Protein AF-A0A0N0MDC1-F1 (afdb_monomer_lite)

Secondary structure (DSSP, 8-state):
--------------------HHHHHHHT-GGGG-STHHHHHHHHHHHHHT----TT---TTHHHHHHHHHTTEEEEEEEEEEEEEETTTTEEEEEEEEEEEETTTEEEEEEEEEEEEEETTTTEEEEEEE-HHHHHHHHHHHHHHHHHHHHHHHHHHHHHHHHHHHHHHHHHHHHTHHHHHHHHHHHHHHHTTTT--HHHHHHHHHHHHHHHHHHS--TTHHHHHHHHHHHHHHHHSSSS--EEEETTTTEEEETT----SS--TT------TTSSPPHHHHHHHHHHHHHHHHHHS--STTHHHHHHHHHHHHHHHHHTTEEEE-TTS-TTT-EEEEPPP-

Radius of gyration: 31.82 Å; chains: 1; bounding box: 84×83×81 Å

Sequence (342 aa):
MQLRIPVLCAALMLASCSKSSVQLLKDGDPEVCTKTDVTDQLFEIIKDHANFPQNNGFVKDYEKARQKWISKVTFSISQITSKNVDKPNQQITCNGLVHMSASEIGQQDASVDYLIKSDLSNGKAIVEADLSNASYPIAFLLEKIGSPDLLEARTVGIKKNIAKADYYENKWVSSHSSEAKTIHENIEKTVKGNHFSQAEKDTAFKIEVFNKICRSEEDGQALACSRRDSLLQEAQGSGPIHLCYQGDFSGWKHCDGTDVENVPASIVTEPSSSDAFTPEDNKIIEQADYLNDKCRGGAGDQTESVCTQRDDLYNKMEKLNICWGPEDSAEYQKHWMRCHPK

pLDDT: mean 78.02, std 15.6, range [37.34, 96.81]

Foldseek 3Di:
DDDDDDPDDPPPPPPPVPDDLLVCLLVVHLCNQDDDPVVVVVLVLLLVLLPDPPPDVLDPCSVVLSVVLSVQKDKDKDPKDWDDRDNVQSKTKIKIKIWIDGPVPGIDIWIKIKMWGAPPVPRDIDIGIDCVRVNVVSNVSSCVSCVVVSVVSVVVVVVVLVVVLVVVLVVQCVVPVVVLVVLLVLLCVLCVQAPDDPVQSVLLSLLVSLVVLCVDPDPCNVSSVVVSVVSQCCQVDPHPHQWDADPVPSGIDGNVPPSPNDDDPPDPPDPDPVKDDDPVLVVLQVLLVVLVCLLVPDDDDCNVVSVVVNVVSQVVCVVVQWHFDDPPDDNVPTDITGHDDD

Organism: NCBI:txid1458464

Structure (mmCIF, N/CA/C/O backbone):
data_AF-A0A0N0MDC1-F1
#
_entry.id   AF-A0A0N0MDC1-F1
#
loop_
_atom_site.group_PDB
_atom_site.id
_atom_site.type_symbol
_atom_site.label_atom_id
_atom_site.label_alt_id
_atom_site.label_comp_id
_atom_site.label_asym_id
_atom_site.label_entity_id
_atom_site.label_seq_id
_atom_site.pdbx_PDB_ins_code
_atom_site.Cartn_x
_atom_site.Cartn_y
_atom_site.Cartn_z
_atom_site.occupancy
_atom_site.B_iso_or_equiv
_atom_site.auth_seq_id
_atom_site.auth_comp_id
_atom_site.auth_asym_id
_atom_site.auth_atom_id
_atom_site.pdbx_PDB_model_num
ATOM 1 N N . MET A 1 1 ? 24.625 -61.871 -41.973 1.00 42.59 1 MET A N 1
ATOM 2 C CA . MET A 1 1 ? 24.659 -60.823 -43.014 1.00 42.59 1 MET A CA 1
ATOM 3 C C . MET A 1 1 ? 24.725 -59.479 -42.291 1.00 42.59 1 MET A C 1
ATOM 5 O O . MET A 1 1 ? 23.708 -58.968 -41.855 1.00 42.59 1 MET A O 1
ATOM 9 N N . GLN A 1 2 ? 25.942 -59.018 -41.990 1.00 39.81 2 GLN A N 1
ATOM 10 C CA . GLN A 1 2 ? 26.215 -57.796 -41.224 1.00 39.81 2 GLN A CA 1
ATOM 11 C C . GLN A 1 2 ? 26.355 -56.628 -42.205 1.00 39.81 2 GLN A C 1
ATOM 13 O O . GLN A 1 2 ? 27.317 -56.594 -42.970 1.00 39.81 2 GLN A O 1
ATOM 18 N N . LEU A 1 3 ? 25.411 -55.684 -42.188 1.00 39.69 3 LEU A N 1
ATOM 19 C CA . LEU A 1 3 ? 25.577 -54.407 -42.879 1.00 39.69 3 LEU A CA 1
ATOM 20 C C . LEU A 1 3 ? 26.450 -53.490 -42.015 1.00 39.69 3 LEU A C 1
ATOM 22 O O . LEU A 1 3 ? 26.024 -53.008 -40.968 1.00 39.69 3 LEU A O 1
ATOM 26 N N . ARG A 1 4 ? 27.685 -53.255 -42.466 1.00 44.28 4 ARG A N 1
ATOM 27 C CA . ARG A 1 4 ? 28.522 -52.142 -42.014 1.00 44.28 4 ARG A CA 1
ATOM 28 C C . ARG A 1 4 ? 28.137 -50.911 -42.833 1.00 44.28 4 ARG A C 1
ATOM 30 O O . ARG A 1 4 ? 28.391 -50.880 -44.033 1.00 44.28 4 ARG A O 1
ATOM 37 N N . ILE A 1 5 ? 27.529 -49.919 -42.190 1.00 41.88 5 ILE A N 1
ATOM 38 C CA . ILE A 1 5 ? 27.366 -48.577 -42.757 1.00 41.88 5 ILE A CA 1
ATOM 39 C C . ILE A 1 5 ? 28.664 -47.808 -42.466 1.00 41.88 5 ILE A C 1
ATOM 41 O O . ILE A 1 5 ? 29.063 -47.743 -41.300 1.00 41.88 5 ILE A O 1
ATOM 45 N N . PRO A 1 6 ? 29.354 -47.252 -43.475 1.00 46.88 6 PRO A N 1
ATOM 46 C CA . PRO A 1 6 ? 30.505 -46.400 -43.236 1.00 46.88 6 PRO A CA 1
ATOM 47 C C . PRO A 1 6 ? 30.025 -45.044 -42.707 1.00 46.88 6 PRO A C 1
ATOM 49 O O . PRO A 1 6 ? 29.283 -44.323 -43.372 1.00 46.88 6 PRO A O 1
ATOM 52 N N . VAL A 1 7 ? 30.471 -44.700 -41.500 1.00 42.44 7 VAL A N 1
ATOM 53 C CA . VAL A 1 7 ? 30.444 -43.333 -40.975 1.00 42.44 7 VAL A CA 1
ATOM 54 C C . VAL A 1 7 ? 31.444 -42.532 -41.806 1.00 42.44 7 VAL A C 1
ATOM 56 O O . VAL A 1 7 ? 32.647 -42.578 -41.556 1.00 42.44 7 VAL A O 1
ATOM 59 N N . LEU A 1 8 ? 30.957 -41.869 -42.856 1.00 37.34 8 LEU A N 1
ATOM 60 C CA . LEU A 1 8 ? 31.734 -40.900 -43.619 1.00 37.34 8 LEU A CA 1
ATOM 61 C C . LEU A 1 8 ? 31.548 -39.513 -43.000 1.00 37.34 8 LEU A C 1
ATOM 63 O O . LEU A 1 8 ? 30.428 -39.038 -42.817 1.00 37.34 8 LEU A O 1
ATOM 67 N N . CYS A 1 9 ? 32.680 -38.887 -42.695 1.00 41.53 9 CYS A N 1
ATOM 68 C CA . CYS A 1 9 ? 32.833 -37.498 -42.298 1.00 41.53 9 CYS A CA 1
ATOM 69 C C . CYS A 1 9 ? 31.994 -36.531 -43.147 1.00 41.53 9 CYS A C 1
ATOM 71 O O . CYS A 1 9 ? 32.227 -36.394 -44.345 1.00 41.53 9 CYS A O 1
ATOM 73 N N . ALA A 1 10 ? 31.132 -35.761 -42.489 1.00 39.47 10 ALA A N 1
ATOM 74 C CA . ALA A 1 10 ? 30.672 -34.460 -42.970 1.00 39.47 10 ALA A CA 1
ATOM 75 C C . ALA A 1 10 ? 30.708 -33.450 -41.812 1.00 39.47 10 ALA A C 1
ATOM 77 O O . ALA A 1 10 ? 29.722 -32.801 -41.484 1.00 39.47 10 ALA A O 1
ATOM 78 N N . ALA A 1 11 ? 31.869 -33.336 -41.162 1.00 40.78 11 ALA A N 1
ATOM 79 C CA . ALA A 1 11 ? 32.198 -32.195 -40.318 1.00 40.78 11 ALA A CA 1
ATOM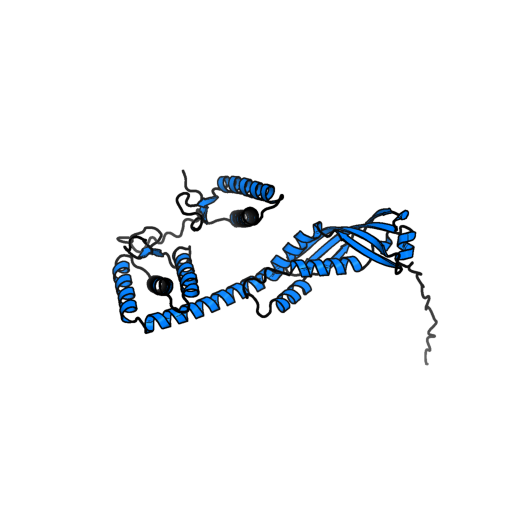 80 C C . ALA A 1 11 ? 32.767 -31.080 -41.211 1.00 40.78 11 ALA A C 1
ATOM 82 O O . ALA A 1 11 ? 33.965 -30.809 -41.208 1.00 40.78 11 ALA A O 1
ATOM 83 N N . LEU A 1 12 ? 31.904 -30.449 -42.011 1.00 39.34 12 LEU A N 1
ATOM 84 C CA . LEU A 1 12 ? 32.166 -29.096 -42.494 1.00 39.34 12 LEU A CA 1
ATOM 85 C C . LEU A 1 12 ? 31.891 -28.167 -41.311 1.00 39.34 12 LEU A C 1
ATOM 87 O O . LEU A 1 12 ? 30.784 -27.674 -41.114 1.00 39.34 12 LEU A O 1
ATOM 91 N N . MET A 1 13 ? 32.916 -27.992 -40.480 1.00 41.69 13 MET A N 1
ATOM 92 C CA . MET A 1 13 ? 33.005 -26.868 -39.562 1.00 41.69 13 MET A CA 1
ATOM 93 C C . MET A 1 13 ? 32.983 -25.600 -40.418 1.00 41.69 13 MET A C 1
ATOM 95 O O . MET A 1 13 ? 34.013 -25.178 -40.945 1.00 41.69 13 MET A O 1
ATOM 99 N N . LEU A 1 14 ? 31.803 -25.002 -40.579 1.00 38.28 14 LEU A N 1
ATOM 100 C CA . LEU A 1 14 ? 31.688 -23.581 -40.866 1.00 38.28 14 LEU A CA 1
ATOM 101 C C . LEU A 1 14 ? 32.315 -22.866 -39.668 1.00 38.28 14 LEU A C 1
ATOM 103 O O . LEU A 1 14 ? 31.640 -22.527 -38.701 1.00 38.28 14 LEU A O 1
ATOM 107 N N . ALA A 1 15 ? 33.631 -22.674 -39.710 1.00 41.22 15 ALA A N 1
ATOM 108 C CA . ALA A 1 15 ? 34.282 -21.635 -38.942 1.00 41.22 15 ALA A CA 1
ATOM 109 C C . ALA A 1 15 ? 33.774 -20.310 -39.519 1.00 41.22 15 ALA A C 1
ATOM 111 O O . ALA A 1 15 ? 34.417 -19.681 -40.356 1.00 41.22 15 ALA A O 1
ATOM 112 N N . SER A 1 16 ? 32.560 -19.919 -39.131 1.00 42.28 16 SER A N 1
ATOM 113 C CA . SER A 1 16 ? 32.131 -18.538 -39.234 1.00 42.28 16 SER A CA 1
ATOM 114 C C . SER A 1 16 ? 33.123 -17.759 -38.382 1.00 42.28 16 SER A C 1
ATOM 116 O O . SER A 1 16 ? 33.044 -17.787 -37.153 1.00 42.28 16 SER A O 1
ATOM 118 N N . CYS A 1 17 ? 34.114 -17.142 -39.022 1.00 46.31 17 CYS A N 1
ATOM 119 C CA . CYS A 1 17 ? 34.966 -16.139 -38.408 1.00 46.31 17 CYS A CA 1
ATOM 120 C C . CYS A 1 17 ? 34.063 -14.967 -38.018 1.00 46.31 17 CYS A C 1
ATOM 122 O O . CYS A 1 17 ? 33.979 -13.976 -38.739 1.00 46.31 17 CYS A O 1
ATOM 124 N N . SER A 1 18 ? 33.331 -15.106 -36.912 1.00 58.59 18 SER A N 1
ATOM 125 C CA . SER A 1 18 ? 32.591 -14.008 -36.319 1.00 58.59 18 SER A CA 1
ATOM 126 C C . SER A 1 18 ? 33.637 -12.963 -35.967 1.00 58.59 18 SER A C 1
ATOM 128 O O . SER A 1 18 ? 34.497 -13.206 -35.113 1.00 58.59 18 SER A O 1
ATOM 130 N N . LYS A 1 19 ? 33.626 -11.842 -36.690 1.00 68.44 19 LYS A N 1
ATOM 131 C CA . LYS A 1 19 ? 34.494 -10.704 -36.402 1.00 68.44 19 LYS A CA 1
ATOM 132 C C . LYS A 1 19 ? 34.358 -10.360 -34.913 1.00 68.44 19 LYS A C 1
ATOM 134 O O . LYS A 1 19 ? 33.270 -10.451 -34.342 1.00 68.44 19 LYS A O 1
ATOM 139 N N . SER A 1 20 ? 35.465 -10.005 -34.263 1.00 69.56 20 SER A N 1
ATOM 140 C CA . SER A 1 20 ? 35.404 -9.539 -32.874 1.00 69.56 20 SER A CA 1
ATOM 141 C C . SER A 1 20 ? 34.544 -8.273 -32.795 1.00 69.56 20 SER A C 1
ATOM 143 O O . SER A 1 20 ? 34.509 -7.501 -33.754 1.00 69.56 20 SER A O 1
ATOM 145 N N . SER A 1 21 ? 33.882 -8.018 -31.662 1.00 64.75 21 SER A N 1
ATOM 146 C CA . SER A 1 21 ? 33.036 -6.824 -31.490 1.00 64.75 21 SER A CA 1
ATOM 147 C C . SER A 1 21 ? 33.792 -5.521 -31.785 1.00 64.75 21 SER A C 1
ATOM 149 O O . SER A 1 21 ? 33.222 -4.590 -32.337 1.00 64.75 21 SER A O 1
ATOM 151 N N . VAL A 1 22 ? 35.102 -5.478 -31.508 1.00 65.94 22 VAL A N 1
ATOM 152 C CA . VAL A 1 22 ? 35.986 -4.352 -31.860 1.00 65.94 22 VAL A CA 1
ATOM 153 C C . VAL A 1 22 ? 36.165 -4.204 -33.367 1.00 65.94 22 VAL A C 1
ATOM 155 O O . VAL A 1 22 ? 36.189 -3.087 -33.875 1.00 65.94 22 VAL A O 1
ATOM 158 N N . GLN A 1 23 ? 36.315 -5.309 -34.099 1.00 70.88 23 GLN A N 1
ATOM 159 C CA . GLN A 1 23 ? 36.442 -5.248 -35.551 1.00 70.88 23 GLN A CA 1
ATOM 160 C C . GLN A 1 23 ? 35.113 -4.853 -36.198 1.00 70.88 23 GLN A C 1
ATOM 162 O O . GLN A 1 23 ? 35.106 -4.015 -37.090 1.00 70.88 23 GLN A O 1
ATOM 167 N N . LEU A 1 24 ? 33.997 -5.381 -35.693 1.00 71.12 24 LEU A N 1
ATOM 168 C CA . LEU A 1 24 ? 32.658 -4.972 -36.109 1.00 71.12 24 LEU A CA 1
ATOM 169 C C . LEU A 1 24 ? 32.418 -3.471 -35.827 1.00 71.12 24 LEU A C 1
ATOM 171 O O . LEU A 1 24 ? 31.929 -2.761 -36.699 1.00 71.12 24 LEU A O 1
ATOM 175 N N . LEU A 1 25 ? 32.865 -2.949 -34.674 1.00 68.88 25 LEU A N 1
ATOM 176 C CA . LEU A 1 25 ? 32.814 -1.514 -34.339 1.00 68.88 25 LEU A CA 1
ATOM 177 C C . LEU A 1 25 ? 33.643 -0.658 -35.303 1.00 68.88 25 LEU A C 1
ATOM 179 O O . LEU A 1 25 ? 33.168 0.368 -35.786 1.00 68.88 25 LEU A O 1
ATOM 183 N N . LYS A 1 26 ? 34.872 -1.087 -35.617 1.00 71.38 26 LYS A N 1
ATOM 184 C CA . LYS A 1 26 ? 35.741 -0.402 -36.591 1.00 71.38 26 LYS A CA 1
ATOM 185 C C . LYS A 1 26 ? 35.138 -0.388 -37.993 1.00 71.38 26 LYS A C 1
ATOM 187 O O . LYS A 1 26 ? 35.273 0.604 -38.711 1.00 71.38 26 LYS A O 1
ATOM 192 N N . ASP A 1 27 ? 34.469 -1.473 -38.361 1.00 75.12 27 ASP A N 1
ATOM 193 C CA . ASP A 1 27 ? 33.817 -1.623 -39.656 1.00 75.12 27 ASP A CA 1
ATOM 194 C C . ASP A 1 27 ? 32.484 -0.846 -39.720 1.00 75.12 27 ASP A C 1
ATOM 196 O O . ASP A 1 27 ? 31.989 -0.572 -40.815 1.00 75.12 27 ASP A O 1
ATOM 200 N N . GLY A 1 28 ? 31.943 -0.415 -38.572 1.00 65.50 28 GLY A N 1
ATOM 201 C CA . GLY A 1 28 ? 30.625 0.215 -38.475 1.00 65.50 28 GLY A CA 1
ATOM 202 C C . GLY A 1 28 ? 29.483 -0.774 -38.697 1.00 65.50 28 GLY A C 1
ATOM 203 O O . GLY A 1 28 ? 28.452 -0.402 -39.250 1.00 65.50 28 GLY A O 1
ATOM 204 N N . ASP A 1 29 ? 29.705 -2.039 -38.348 1.00 72.81 29 ASP A N 1
ATOM 205 C CA . ASP A 1 29 ? 28.803 -3.140 -38.651 1.00 72.81 29 ASP A CA 1
ATOM 206 C C . ASP A 1 29 ? 27.582 -3.120 -37.706 1.00 72.81 29 ASP A C 1
ATOM 208 O O . ASP A 1 29 ? 27.758 -3.125 -36.483 1.00 72.81 29 ASP A O 1
ATOM 212 N N . PRO A 1 30 ? 26.340 -3.103 -38.222 1.00 63.06 30 PRO A N 1
ATOM 213 C CA . PRO A 1 30 ? 25.138 -3.146 -37.390 1.00 63.06 30 PRO A CA 1
ATOM 214 C C . PRO A 1 30 ? 25.031 -4.424 -36.543 1.00 63.06 30 PRO A C 1
ATOM 216 O O . PRO A 1 30 ? 24.326 -4.415 -35.535 1.00 63.06 30 PRO A O 1
ATOM 219 N N . GLU A 1 31 ? 25.758 -5.497 -36.879 1.00 70.12 31 GLU A N 1
ATOM 220 C CA . GLU A 1 31 ? 25.825 -6.711 -36.055 1.00 70.12 31 GLU A CA 1
ATOM 221 C C . GLU A 1 31 ? 26.419 -6.455 -34.656 1.00 70.12 31 GLU A C 1
ATOM 223 O O . GLU A 1 31 ? 26.126 -7.209 -33.725 1.00 70.12 31 GLU A O 1
ATOM 228 N N . VAL A 1 32 ? 27.170 -5.357 -34.456 1.00 69.31 32 VAL A N 1
ATOM 229 C CA . VAL A 1 32 ? 27.611 -4.904 -33.119 1.00 69.31 32 VAL A CA 1
ATOM 230 C C . VAL A 1 32 ? 26.428 -4.694 -32.176 1.00 69.31 32 VAL A C 1
ATOM 232 O O . VAL A 1 32 ? 26.550 -4.969 -30.985 1.00 69.31 32 VAL A O 1
ATOM 235 N N . CYS A 1 33 ? 25.286 -4.234 -32.695 1.00 67.06 33 CYS A N 1
ATOM 236 C CA . CYS A 1 33 ? 24.097 -3.964 -31.891 1.00 67.06 33 CYS A CA 1
ATOM 237 C C . CYS A 1 33 ? 23.427 -5.249 -31.373 1.00 67.06 33 CYS A C 1
ATOM 239 O O . CYS A 1 33 ? 22.546 -5.192 -30.522 1.00 67.06 33 CYS A O 1
ATOM 241 N N . THR A 1 34 ? 23.825 -6.427 -31.858 1.00 65.56 34 THR A N 1
ATOM 242 C CA . THR A 1 34 ? 23.243 -7.697 -31.420 1.00 65.56 34 THR A CA 1
ATOM 243 C C . THR A 1 34 ? 24.132 -8.355 -30.372 1.00 65.56 34 THR A C 1
ATOM 245 O O . THR A 1 34 ? 25.085 -9.042 -30.734 1.00 65.56 34 THR A O 1
ATOM 248 N N . LYS A 1 35 ? 23.850 -8.153 -29.071 1.00 62.72 35 LYS A N 1
ATOM 249 C CA . LYS A 1 35 ? 24.312 -9.051 -27.988 1.00 62.72 35 LYS A CA 1
ATOM 250 C C . LYS A 1 35 ? 23.784 -8.716 -26.586 1.00 62.72 35 LYS A C 1
ATOM 252 O O . LYS A 1 35 ? 23.368 -7.601 -26.295 1.00 62.72 35 LYS A O 1
ATOM 257 N N . THR A 1 36 ? 23.858 -9.755 -25.752 1.00 61.56 36 THR A N 1
ATOM 258 C CA . THR A 1 36 ? 23.499 -9.957 -24.331 1.00 61.56 36 THR A CA 1
ATOM 259 C C . THR A 1 36 ? 23.722 -8.795 -23.360 1.00 61.56 36 THR A C 1
ATOM 261 O O . THR A 1 36 ? 23.026 -8.721 -22.353 1.00 61.56 36 THR A O 1
ATOM 264 N N . ASP A 1 37 ? 24.632 -7.872 -23.656 1.00 69.12 37 ASP A N 1
ATOM 265 C CA . ASP A 1 37 ? 25.077 -6.847 -22.704 1.00 69.12 37 ASP A CA 1
ATOM 266 C C . ASP A 1 37 ? 23.975 -5.817 -22.373 1.00 69.12 37 ASP A C 1
ATOM 268 O O . ASP A 1 37 ? 23.975 -5.225 -21.292 1.00 69.12 37 ASP A O 1
ATOM 272 N N . VAL A 1 38 ? 22.996 -5.628 -23.271 1.00 69.81 38 VAL A N 1
ATOM 273 C CA . VAL A 1 38 ? 21.803 -4.798 -23.002 1.00 69.81 38 VAL A CA 1
ATOM 274 C C . VAL A 1 38 ? 20.846 -5.508 -22.041 1.00 69.81 38 VAL A C 1
ATOM 276 O O . VAL A 1 38 ? 20.230 -4.868 -21.192 1.00 69.81 38 VAL A O 1
ATOM 279 N N . THR A 1 39 ? 20.732 -6.836 -22.137 1.00 73.69 39 THR A N 1
ATOM 280 C CA . THR A 1 39 ? 19.897 -7.640 -21.233 1.00 73.69 39 THR A CA 1
ATOM 281 C C . THR A 1 39 ? 20.440 -7.609 -19.806 1.00 73.69 39 THR A C 1
ATOM 283 O O . THR A 1 39 ? 19.655 -7.481 -18.870 1.00 73.69 39 THR A O 1
ATOM 286 N N . ASP A 1 40 ? 21.763 -7.642 -19.637 1.00 79.69 40 ASP A N 1
ATOM 287 C CA . ASP A 1 40 ? 22.395 -7.531 -18.318 1.00 79.69 40 ASP A CA 1
ATOM 288 C C . ASP A 1 40 ? 22.156 -6.146 -17.687 1.00 79.69 40 ASP A C 1
ATOM 290 O O . ASP A 1 40 ? 21.805 -6.054 -16.511 1.00 79.69 40 ASP A O 1
ATOM 294 N N . GLN A 1 41 ? 22.249 -5.063 -18.470 1.00 78.94 41 GLN A N 1
ATOM 295 C CA . GLN A 1 41 ? 21.927 -3.707 -17.992 1.00 78.94 41 GLN A CA 1
ATOM 296 C C . GLN A 1 41 ? 20.446 -3.536 -17.648 1.00 78.94 41 GLN A C 1
ATOM 298 O O . GLN A 1 41 ? 20.118 -2.946 -16.619 1.00 78.94 41 GLN A O 1
ATOM 303 N N . LEU A 1 42 ? 19.547 -4.096 -18.465 1.00 77.06 42 LEU A N 1
ATOM 304 C CA . LEU A 1 42 ? 18.122 -4.165 -18.139 1.00 77.06 42 LEU A CA 1
ATOM 305 C C . LEU A 1 42 ? 17.910 -4.887 -16.804 1.00 77.06 42 LEU A C 1
ATOM 307 O O . LEU A 1 42 ? 17.109 -4.433 -15.992 1.00 77.06 42 LEU A O 1
ATOM 311 N N . PHE A 1 43 ? 18.658 -5.961 -16.537 1.00 82.56 43 PHE A N 1
ATOM 312 C CA . PHE A 1 43 ? 18.543 -6.708 -15.288 1.00 82.56 43 PHE A CA 1
ATOM 313 C C . PHE A 1 43 ? 18.936 -5.897 -14.049 1.00 82.56 43 PHE A C 1
ATOM 315 O O . PHE A 1 43 ? 18.247 -5.967 -13.029 1.00 82.56 43 PHE A O 1
ATOM 322 N N . GLU A 1 44 ? 19.990 -5.084 -14.133 1.00 81.56 44 GLU A N 1
ATOM 323 C CA . GLU A 1 44 ? 20.358 -4.167 -13.046 1.00 81.56 44 GLU A CA 1
ATOM 324 C C . GLU A 1 44 ? 19.282 -3.097 -12.812 1.00 81.56 44 GLU A C 1
ATOM 326 O O . GLU A 1 44 ? 18.907 -2.838 -11.670 1.00 81.56 44 GLU A O 1
ATOM 331 N N . ILE A 1 45 ? 18.666 -2.566 -13.871 1.00 78.00 45 ILE A N 1
ATOM 332 C CA . ILE A 1 45 ? 17.556 -1.613 -13.725 1.00 78.00 45 ILE A CA 1
ATOM 333 C C . ILE A 1 45 ? 16.337 -2.247 -13.060 1.00 78.00 45 ILE A C 1
ATOM 335 O O . ILE A 1 45 ? 15.705 -1.610 -12.217 1.00 78.00 45 ILE A O 1
ATOM 339 N N . ILE A 1 46 ? 15.999 -3.493 -13.395 1.00 80.75 46 ILE A N 1
ATOM 340 C CA . ILE A 1 46 ? 14.920 -4.217 -12.711 1.00 80.75 46 ILE A CA 1
ATOM 341 C C . ILE A 1 46 ? 15.254 -4.366 -11.234 1.00 80.75 46 ILE A C 1
ATOM 343 O O . ILE A 1 46 ? 14.385 -4.146 -10.398 1.00 80.75 46 ILE A O 1
ATOM 347 N N . LYS A 1 47 ? 16.494 -4.738 -10.891 1.00 82.56 47 LYS A N 1
ATOM 348 C CA . LYS A 1 47 ? 16.915 -4.846 -9.489 1.00 82.56 47 LYS A CA 1
ATOM 349 C C . LYS A 1 47 ? 16.722 -3.525 -8.758 1.00 82.56 47 LYS A C 1
ATOM 351 O O . LYS A 1 47 ? 16.244 -3.563 -7.622 1.00 82.56 47 LYS A O 1
ATOM 356 N N . ASP A 1 48 ? 17.05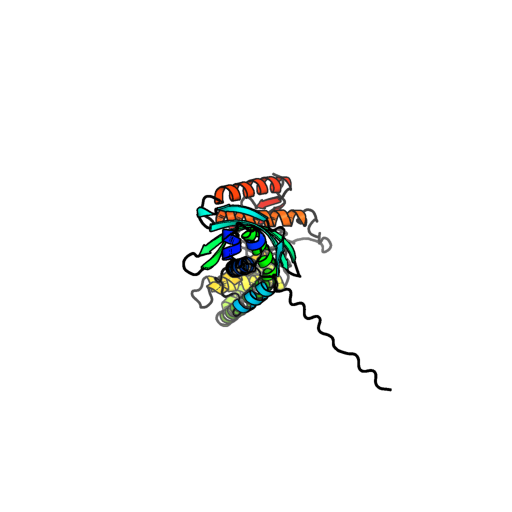8 -2.409 -9.394 1.00 80.81 48 ASP A N 1
ATOM 357 C CA . ASP A 1 48 ? 16.898 -1.075 -8.824 1.00 80.81 48 ASP A CA 1
ATOM 358 C C . ASP A 1 48 ? 15.425 -0.694 -8.659 1.00 80.81 48 ASP A C 1
ATOM 360 O O . ASP A 1 48 ? 15.025 -0.255 -7.584 1.00 80.81 48 ASP A O 1
ATOM 364 N N . HIS A 1 49 ? 14.584 -0.947 -9.664 1.00 77.88 49 HIS A N 1
ATOM 365 C CA . HIS A 1 49 ? 13.141 -0.679 -9.591 1.00 77.88 49 HIS A CA 1
ATOM 366 C C . HIS A 1 49 ? 12.405 -1.645 -8.656 1.00 77.88 49 HIS A C 1
ATOM 368 O O . HIS A 1 49 ? 11.359 -1.311 -8.109 1.00 77.88 49 HIS A O 1
ATOM 374 N N . ALA A 1 50 ? 12.967 -2.829 -8.420 1.00 76.44 50 ALA A N 1
ATOM 375 C CA . ALA A 1 50 ? 12.477 -3.781 -7.436 1.00 76.44 50 ALA A CA 1
ATOM 376 C C . ALA A 1 50 ? 12.907 -3.419 -6.004 1.00 76.44 50 ALA A C 1
ATOM 378 O O . ALA A 1 50 ? 12.618 -4.177 -5.077 1.00 76.44 50 ALA A O 1
ATOM 379 N N . ASN A 1 51 ? 13.589 -2.288 -5.786 1.00 72.94 51 ASN A N 1
ATOM 380 C CA . ASN A 1 51 ? 13.799 -1.717 -4.459 1.00 72.94 51 ASN A CA 1
ATOM 381 C C . ASN A 1 51 ? 12.591 -0.842 -4.077 1.00 72.94 51 ASN A C 1
ATOM 383 O O . ASN A 1 51 ? 12.655 0.385 -4.095 1.00 72.94 51 ASN A O 1
ATOM 387 N N . PHE A 1 52 ? 11.475 -1.475 -3.709 1.00 65.06 52 PHE A N 1
ATOM 388 C CA . PHE A 1 52 ? 10.372 -0.786 -3.040 1.00 65.06 52 PHE A CA 1
ATOM 389 C C . PHE A 1 52 ? 10.848 -0.209 -1.696 1.00 65.06 52 PHE A C 1
ATOM 391 O O . PHE A 1 52 ? 11.772 -0.757 -1.082 1.00 65.06 52 PHE A O 1
ATOM 398 N N . PRO A 1 53 ? 10.238 0.889 -1.207 1.00 55.66 53 PRO A N 1
ATOM 399 C CA . PRO A 1 53 ? 10.660 1.528 0.034 1.00 55.66 53 PRO A CA 1
ATOM 400 C C . PRO A 1 53 ? 10.707 0.520 1.192 1.00 55.66 53 PRO A C 1
ATOM 402 O O . PRO A 1 53 ? 9.688 -0.022 1.618 1.00 55.66 53 PRO A O 1
ATOM 405 N N . GLN A 1 54 ? 11.909 0.309 1.740 1.00 55.38 54 GLN A N 1
ATOM 406 C CA . GLN A 1 54 ? 12.183 -0.623 2.844 1.00 55.38 54 GLN A CA 1
ATOM 407 C C . GLN A 1 54 ? 11.570 -0.187 4.188 1.00 55.38 54 GLN A C 1
ATOM 409 O O . GLN A 1 54 ? 11.702 -0.885 5.193 1.00 55.38 54 GLN A O 1
ATOM 414 N N . ASN A 1 55 ? 10.908 0.970 4.229 1.00 47.78 55 ASN A N 1
ATOM 415 C CA . ASN A 1 55 ? 10.757 1.756 5.451 1.00 47.78 55 ASN A CA 1
ATOM 416 C C . ASN A 1 55 ? 9.859 1.171 6.545 1.00 47.78 55 ASN A C 1
ATOM 418 O O . ASN A 1 55 ? 9.840 1.720 7.638 1.00 47.78 55 ASN A O 1
ATOM 422 N N . ASN A 1 56 ? 9.154 0.061 6.327 1.00 48.94 56 ASN A N 1
ATOM 423 C CA . ASN A 1 56 ? 8.069 -0.321 7.238 1.00 48.94 56 ASN A CA 1
ATOM 424 C C . ASN A 1 56 ? 8.130 -1.766 7.755 1.00 48.94 56 ASN A C 1
ATOM 426 O O . ASN A 1 56 ? 7.116 -2.305 8.190 1.00 48.94 56 ASN A O 1
ATOM 430 N N . GLY A 1 57 ? 9.298 -2.421 7.728 1.00 55.03 57 GLY A N 1
ATOM 431 C CA . GLY A 1 57 ? 9.450 -3.759 8.324 1.00 55.03 57 GLY A CA 1
ATOM 432 C C . GLY A 1 57 ? 8.529 -4.824 7.712 1.00 55.03 57 GLY A C 1
ATOM 433 O O . GLY A 1 57 ? 8.253 -5.839 8.353 1.00 55.03 57 GLY A O 1
ATOM 434 N N . PHE A 1 58 ? 8.037 -4.585 6.488 1.00 59.03 58 PHE A N 1
ATOM 435 C CA . PHE A 1 58 ? 6.948 -5.359 5.894 1.00 59.03 58 PHE A CA 1
ATOM 436 C C . PHE A 1 58 ? 7.331 -6.794 5.572 1.00 59.03 58 PHE A C 1
ATOM 438 O O . PHE A 1 58 ? 6.468 -7.662 5.599 1.00 59.03 58 P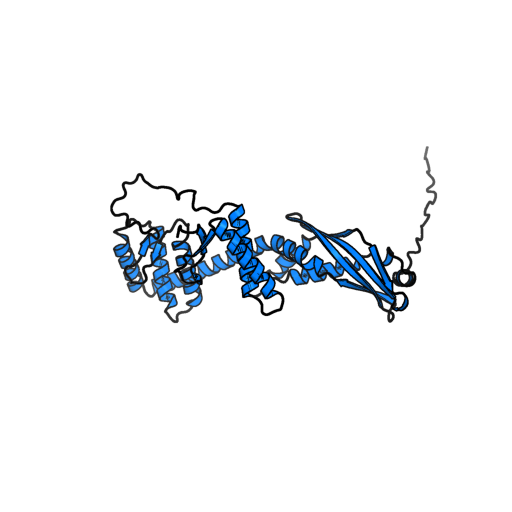HE A O 1
ATOM 445 N N . VAL A 1 59 ? 8.602 -7.091 5.313 1.00 57.59 59 VAL A N 1
ATOM 446 C CA . VAL A 1 59 ? 8.968 -8.453 4.941 1.00 57.59 59 VAL A CA 1
ATOM 447 C C . VAL A 1 59 ? 10.313 -8.803 5.565 1.00 57.59 59 VAL A C 1
ATOM 449 O O . VAL A 1 59 ? 11.366 -8.359 5.114 1.00 57.59 59 VAL A O 1
ATOM 452 N N . LYS A 1 60 ? 10.282 -9.661 6.594 1.00 65.25 60 LYS A N 1
ATOM 453 C CA . LYS A 1 60 ? 11.478 -10.350 7.123 1.00 65.25 60 LYS A CA 1
ATOM 454 C C . LYS A 1 60 ? 12.221 -11.127 6.016 1.00 65.25 60 LYS A C 1
ATOM 456 O O . LYS A 1 60 ? 13.408 -11.394 6.144 1.00 65.25 60 LYS A O 1
ATOM 461 N N . ASP A 1 61 ? 11.519 -11.387 4.914 1.00 73.31 61 ASP A N 1
ATOM 462 C CA . ASP A 1 61 ? 11.959 -12.077 3.706 1.00 73.31 61 ASP A CA 1
ATOM 463 C C . ASP A 1 61 ? 11.850 -11.195 2.438 1.00 73.31 61 ASP A C 1
ATOM 465 O O . ASP A 1 61 ? 11.620 -11.723 1.350 1.00 73.31 61 ASP A O 1
ATOM 469 N N . TYR A 1 62 ? 11.974 -9.860 2.551 1.00 80.94 62 TYR A N 1
ATOM 470 C CA . TYR A 1 62 ? 11.799 -8.942 1.405 1.00 80.94 62 TYR A CA 1
ATOM 471 C C . TYR A 1 62 ? 12.664 -9.349 0.222 1.00 80.94 62 TYR A C 1
ATOM 473 O O . TYR A 1 62 ? 12.177 -9.472 -0.894 1.00 80.94 62 TYR A O 1
ATOM 481 N N . GLU A 1 63 ? 13.935 -9.639 0.487 1.00 82.50 63 GLU A N 1
ATOM 482 C CA . GLU A 1 63 ? 14.871 -10.042 -0.553 1.00 82.50 63 GLU A CA 1
ATOM 483 C C . GLU A 1 63 ? 14.424 -11.339 -1.243 1.00 82.50 63 GLU A C 1
ATOM 485 O O . GLU A 1 63 ? 14.498 -11.453 -2.459 1.00 82.50 63 GLU A O 1
ATOM 490 N N . LYS A 1 64 ? 13.856 -12.298 -0.503 1.00 86.25 64 LYS A N 1
ATOM 491 C CA . LYS A 1 64 ? 13.320 -13.536 -1.087 1.00 86.25 64 LYS A CA 1
ATOM 492 C C . LYS A 1 64 ? 12.110 -13.262 -1.986 1.00 86.25 64 LYS A C 1
ATOM 494 O O . LYS A 1 64 ? 12.010 -13.857 -3.058 1.00 86.25 64 LYS A O 1
ATOM 499 N N . ALA A 1 65 ? 11.205 -12.377 -1.563 1.00 84.62 65 ALA A N 1
ATOM 500 C CA . ALA A 1 65 ? 10.058 -11.959 -2.369 1.00 84.62 65 ALA A CA 1
ATOM 501 C C . ALA A 1 65 ? 10.516 -11.201 -3.624 1.00 84.62 65 ALA A C 1
ATOM 503 O O . ALA A 1 65 ? 10.126 -11.553 -4.732 1.00 84.62 65 ALA A O 1
ATOM 504 N N . ARG A 1 66 ? 11.456 -10.266 -3.471 1.00 86.06 66 ARG A N 1
ATOM 505 C CA . ARG A 1 66 ? 12.095 -9.531 -4.564 1.00 86.06 66 ARG A CA 1
ATOM 506 C C . ARG A 1 66 ? 12.711 -10.465 -5.603 1.00 86.06 66 ARG A C 1
ATOM 508 O O . ARG A 1 66 ? 12.412 -10.328 -6.785 1.00 86.06 66 ARG A O 1
ATOM 515 N N . GLN A 1 67 ? 13.502 -11.455 -5.185 1.00 88.56 67 GLN A N 1
ATOM 516 C CA . GLN A 1 67 ? 14.085 -12.439 -6.108 1.00 88.56 67 GLN A CA 1
ATOM 517 C C . GLN A 1 67 ? 13.011 -13.263 -6.840 1.00 88.56 67 GLN A C 1
ATOM 519 O O . GLN A 1 67 ? 13.163 -13.571 -8.022 1.00 88.56 67 GLN A O 1
ATOM 524 N N . LYS A 1 68 ? 11.896 -13.585 -6.171 1.00 89.56 68 LYS A N 1
ATOM 525 C CA . LYS A 1 68 ? 10.731 -14.244 -6.787 1.00 89.56 68 LYS A CA 1
ATOM 526 C C . LYS A 1 68 ? 10.014 -13.334 -7.793 1.00 89.56 68 LYS A C 1
ATOM 528 O O . LYS A 1 68 ? 9.506 -13.836 -8.788 1.00 89.56 68 LYS A O 1
ATOM 533 N N . TRP A 1 69 ? 9.948 -12.024 -7.559 1.00 89.62 69 TRP A N 1
ATOM 534 C CA . TRP A 1 69 ? 9.344 -11.083 -8.508 1.00 89.62 69 TRP A CA 1
ATOM 535 C C . TRP A 1 69 ? 10.212 -10.921 -9.750 1.00 89.62 69 TRP A C 1
ATOM 537 O O . TRP A 1 69 ? 9.712 -11.045 -10.863 1.00 89.62 69 TRP A O 1
ATOM 547 N N . ILE A 1 70 ? 11.518 -10.729 -9.555 1.00 89.06 70 ILE A N 1
ATOM 548 C CA . ILE A 1 70 ? 12.491 -10.585 -10.642 1.00 89.06 70 ILE A CA 1
ATOM 549 C C . ILE A 1 70 ? 12.486 -11.829 -11.541 1.00 89.06 70 ILE A C 1
ATOM 551 O O . ILE A 1 70 ? 12.468 -11.697 -12.760 1.00 89.06 70 ILE A O 1
ATOM 555 N N . SER A 1 71 ? 12.431 -13.037 -10.965 1.00 90.75 71 SER A N 1
ATOM 556 C CA . SER A 1 71 ? 12.443 -14.286 -11.744 1.00 90.75 71 SER A CA 1
ATOM 557 C C . SER A 1 71 ? 11.184 -14.533 -12.581 1.00 90.75 71 SER A C 1
ATOM 559 O O . SER A 1 71 ? 11.202 -15.390 -13.464 1.00 90.75 71 SER A O 1
ATOM 561 N N . LYS A 1 72 ? 10.098 -13.791 -12.332 1.00 90.94 72 LYS A N 1
ATOM 562 C CA . LYS A 1 72 ? 8.872 -13.836 -13.140 1.00 90.94 72 LYS A CA 1
ATOM 563 C C . LYS A 1 72 ? 8.937 -12.944 -14.377 1.00 90.94 72 LYS A C 1
ATOM 565 O O . LYS A 1 72 ? 8.094 -13.106 -15.259 1.00 90.94 72 LYS A O 1
ATOM 570 N N . VAL A 1 73 ? 9.884 -12.006 -14.441 1.00 89.81 73 VAL A N 1
ATOM 571 C CA . VAL A 1 73 ? 10.005 -11.097 -15.581 1.00 89.81 73 VAL A CA 1
ATOM 572 C C . VAL A 1 73 ? 10.953 -11.689 -16.615 1.00 89.81 73 VAL A C 1
ATOM 574 O O . VAL A 1 73 ? 12.070 -12.098 -16.309 1.00 89.81 73 VAL A O 1
ATOM 577 N N . THR A 1 74 ? 10.498 -11.729 -17.860 1.00 89.94 74 THR A N 1
ATOM 578 C CA . THR A 1 74 ? 11.279 -12.177 -19.015 1.00 89.94 74 THR A CA 1
ATOM 579 C C . THR A 1 74 ? 11.444 -11.035 -20.005 1.00 89.94 74 THR A C 1
ATOM 581 O O . THR A 1 74 ? 10.568 -10.176 -20.117 1.00 89.94 74 THR A O 1
ATOM 584 N N . PHE A 1 75 ? 12.568 -11.035 -20.723 1.00 87.25 75 PHE A N 1
ATOM 585 C CA . PHE A 1 75 ? 12.945 -9.969 -21.646 1.00 87.25 75 PHE A CA 1
ATOM 586 C C . PHE A 1 75 ? 13.380 -10.555 -22.977 1.00 87.25 75 PHE A C 1
ATOM 588 O O . PHE A 1 75 ? 14.072 -11.571 -23.029 1.00 87.25 75 PHE A O 1
ATOM 595 N N . SER A 1 76 ? 13.029 -9.870 -24.053 1.00 86.75 76 SER A N 1
ATOM 596 C CA . SER A 1 76 ? 13.670 -10.045 -25.349 1.00 86.75 76 SER A CA 1
ATOM 597 C C . SER A 1 76 ? 13.804 -8.691 -26.030 1.00 86.75 76 SER A C 1
ATOM 599 O O . SER A 1 76 ? 13.056 -7.768 -25.726 1.00 86.75 76 SER A O 1
ATOM 601 N N . ILE A 1 77 ? 14.780 -8.552 -26.922 1.00 84.50 77 ILE A N 1
ATOM 602 C CA . ILE A 1 77 ? 14.969 -7.331 -27.707 1.00 84.50 77 ILE A CA 1
ATOM 603 C C . ILE A 1 77 ? 14.783 -7.701 -29.171 1.00 84.50 77 ILE A C 1
ATOM 605 O O . ILE A 1 77 ? 15.365 -8.678 -29.645 1.00 84.50 77 ILE A O 1
ATOM 609 N N . SER A 1 78 ? 13.968 -6.934 -29.881 1.00 84.81 78 SER A N 1
ATOM 610 C CA . SER A 1 78 ? 13.737 -7.085 -31.312 1.00 84.81 78 SER A CA 1
ATOM 611 C C . SER A 1 78 ? 13.964 -5.761 -32.045 1.00 84.81 78 SER A C 1
ATOM 613 O O . SER A 1 78 ? 14.309 -4.749 -31.434 1.00 84.81 78 SER A O 1
ATOM 615 N N . GLN A 1 79 ? 13.814 -5.784 -33.374 1.00 84.06 79 GLN A N 1
ATOM 616 C CA . GLN A 1 79 ? 13.860 -4.589 -34.231 1.00 84.06 79 GLN A CA 1
ATOM 617 C C . GLN A 1 79 ? 15.126 -3.739 -34.041 1.00 84.06 79 GLN A C 1
ATOM 619 O O . GLN A 1 79 ? 15.088 -2.513 -34.083 1.00 84.06 79 GLN A O 1
ATOM 624 N N . ILE A 1 80 ? 16.261 -4.405 -33.832 1.00 81.81 80 ILE A N 1
ATOM 625 C CA . ILE A 1 80 ? 17.526 -3.726 -33.582 1.00 81.81 80 ILE A CA 1
ATOM 626 C C . ILE A 1 80 ? 18.010 -3.049 -34.866 1.00 81.81 80 ILE A C 1
ATOM 628 O O . ILE A 1 80 ? 18.167 -3.699 -35.900 1.00 81.81 80 ILE A O 1
ATOM 632 N N . THR A 1 81 ? 18.273 -1.747 -34.792 1.00 79.12 81 THR A N 1
ATOM 633 C CA . THR A 1 81 ? 18.796 -0.950 -35.905 1.00 79.12 81 THR A CA 1
ATOM 634 C C . THR A 1 81 ? 19.968 -0.082 -35.455 1.00 79.12 81 THR A C 1
ATOM 636 O O . THR A 1 81 ? 20.000 0.410 -34.329 1.00 79.12 81 THR A O 1
ATOM 639 N N . SER A 1 82 ? 20.949 0.126 -36.335 1.00 80.00 82 SER A N 1
ATOM 640 C CA . SER A 1 82 ? 22.029 1.096 -36.122 1.00 80.00 82 SER A CA 1
ATOM 641 C C . SER A 1 82 ? 21.601 2.470 -36.644 1.00 80.00 82 SER A C 1
ATOM 643 O O . SER A 1 82 ? 21.268 2.603 -37.823 1.00 80.00 82 SER A O 1
ATOM 645 N N . LYS A 1 83 ? 21.636 3.497 -35.796 1.00 74.06 83 LYS A N 1
ATOM 646 C CA . LYS A 1 83 ? 21.195 4.862 -36.119 1.00 74.06 83 LYS A CA 1
ATOM 647 C C . LYS A 1 83 ? 22.344 5.774 -36.547 1.00 74.06 83 LYS A C 1
ATOM 649 O O . LYS A 1 83 ? 22.150 6.635 -37.400 1.00 74.06 83 LYS A O 1
ATOM 654 N N . ASN A 1 84 ? 23.531 5.606 -35.961 1.00 77.81 84 ASN A N 1
ATOM 655 C CA . ASN A 1 84 ? 24.701 6.431 -36.266 1.00 77.81 84 ASN A CA 1
ATOM 656 C C . ASN A 1 84 ? 26.005 5.672 -35.981 1.00 77.81 84 ASN A C 1
ATOM 658 O O . ASN A 1 84 ? 26.077 4.941 -34.996 1.00 77.81 84 ASN A O 1
ATOM 662 N N . VAL A 1 85 ? 27.025 5.866 -36.821 1.00 77.94 85 VAL A N 1
ATOM 663 C CA . VAL A 1 85 ? 28.368 5.291 -36.658 1.00 77.94 85 VAL A CA 1
ATOM 664 C C . VAL A 1 85 ? 29.385 6.431 -36.634 1.00 77.94 85 VAL A C 1
ATOM 666 O O . VAL A 1 85 ? 29.729 7.000 -37.671 1.00 77.94 85 VAL A O 1
ATOM 669 N N . ASP A 1 86 ? 29.909 6.732 -35.451 1.00 79.50 86 ASP A N 1
ATOM 670 C CA . ASP A 1 86 ? 31.014 7.663 -35.244 1.00 79.50 86 ASP A CA 1
ATOM 671 C C . ASP A 1 86 ? 32.335 6.886 -35.280 1.00 79.50 86 ASP A C 1
ATOM 673 O O . ASP A 1 86 ? 32.841 6.400 -34.266 1.00 79.50 86 ASP A O 1
ATOM 677 N N . LYS A 1 87 ? 32.887 6.723 -36.486 1.00 76.56 87 LYS A N 1
ATOM 678 C CA . LYS A 1 87 ? 34.159 6.013 -36.693 1.00 76.56 87 LYS A CA 1
ATOM 679 C C . LYS A 1 87 ? 35.342 6.667 -35.961 1.00 76.56 87 LYS A C 1
ATOM 681 O O . LYS A 1 87 ? 36.114 5.915 -35.366 1.00 76.56 87 LYS A O 1
ATOM 686 N N . PRO A 1 88 ? 35.516 8.009 -35.978 1.00 78.25 88 PRO A N 1
ATOM 687 C CA . PRO A 1 88 ? 36.581 8.674 -35.223 1.00 78.25 88 PRO A CA 1
ATOM 688 C C . PRO A 1 88 ? 36.584 8.333 -33.733 1.00 78.25 88 PRO A C 1
ATOM 690 O O . PRO A 1 88 ? 37.647 8.059 -33.179 1.00 78.25 88 PRO A O 1
ATOM 693 N N . ASN A 1 89 ? 35.404 8.295 -33.109 1.00 73.94 89 ASN A N 1
ATOM 694 C CA . ASN A 1 89 ? 35.271 8.019 -31.678 1.00 73.94 89 ASN A CA 1
ATOM 695 C C . ASN A 1 89 ? 34.959 6.547 -31.363 1.00 73.94 89 ASN A C 1
ATOM 697 O O . ASN A 1 89 ? 34.805 6.195 -30.194 1.00 73.94 89 ASN A O 1
ATOM 701 N N . GLN A 1 90 ? 34.878 5.693 -32.389 1.00 75.50 90 GLN A N 1
ATOM 702 C CA . GLN A 1 90 ? 34.505 4.278 -32.301 1.00 75.50 90 GLN A CA 1
ATOM 703 C C . GLN A 1 90 ? 33.211 4.053 -31.508 1.00 75.50 90 GLN A C 1
ATOM 705 O O . GLN A 1 90 ? 33.162 3.229 -30.590 1.00 75.50 90 GLN A O 1
ATOM 710 N N . GLN A 1 91 ? 32.173 4.813 -31.864 1.00 79.50 91 GLN A N 1
ATOM 711 C CA . GLN A 1 91 ? 30.855 4.725 -31.240 1.00 79.50 91 GLN A CA 1
ATOM 712 C C . GLN A 1 91 ? 29.789 4.355 -32.265 1.00 79.50 91 GLN A C 1
ATOM 714 O O . GLN A 1 91 ? 29.801 4.841 -33.397 1.00 79.50 91 GLN A O 1
ATOM 719 N N . ILE A 1 92 ? 28.844 3.515 -31.857 1.00 78.94 92 ILE A N 1
ATOM 720 C CA . ILE A 1 92 ? 27.656 3.186 -32.641 1.00 78.94 92 ILE A CA 1
ATOM 721 C C . ILE A 1 92 ? 26.432 3.411 -31.763 1.00 78.94 92 ILE A C 1
ATOM 723 O O . ILE A 1 92 ? 26.341 2.871 -30.664 1.00 78.94 92 ILE A O 1
ATOM 727 N N . THR A 1 93 ? 25.485 4.206 -32.250 1.00 80.94 93 THR A N 1
ATOM 728 C CA . THR A 1 93 ? 24.165 4.329 -31.628 1.00 80.94 93 THR A CA 1
ATOM 729 C C . THR A 1 93 ? 23.250 3.268 -32.212 1.00 80.94 93 THR A C 1
ATOM 731 O O . THR A 1 93 ? 23.058 3.215 -33.429 1.00 80.94 93 THR A O 1
ATOM 734 N N . CYS A 1 94 ? 22.661 2.461 -31.345 1.00 82.31 94 CYS A N 1
ATOM 735 C CA . CYS A 1 94 ? 21.689 1.436 -31.672 1.00 82.31 94 CYS A CA 1
ATOM 736 C C . CYS A 1 94 ? 20.318 1.825 -31.102 1.00 82.31 94 CYS A C 1
ATOM 738 O O . CYS A 1 94 ? 20.224 2.490 -30.072 1.00 82.31 94 CYS A O 1
ATOM 740 N N . ASN A 1 95 ? 19.259 1.396 -31.773 1.00 83.44 95 ASN A N 1
ATOM 741 C CA . ASN A 1 95 ? 17.886 1.440 -31.285 1.00 83.44 95 ASN A CA 1
ATOM 742 C C . ASN A 1 95 ? 17.334 0.012 -31.296 1.00 83.44 95 ASN A C 1
ATOM 744 O O . ASN A 1 95 ? 17.694 -0.777 -32.170 1.00 83.44 95 ASN A O 1
ATOM 748 N N . GLY A 1 96 ? 16.480 -0.327 -30.336 1.00 85.88 96 GLY A N 1
ATOM 749 C CA . GLY A 1 96 ? 15.758 -1.594 -30.327 1.00 85.88 96 GLY A CA 1
ATOM 750 C C . GLY A 1 96 ? 14.442 -1.500 -29.569 1.00 85.88 96 GLY A C 1
ATOM 751 O O . GLY A 1 96 ?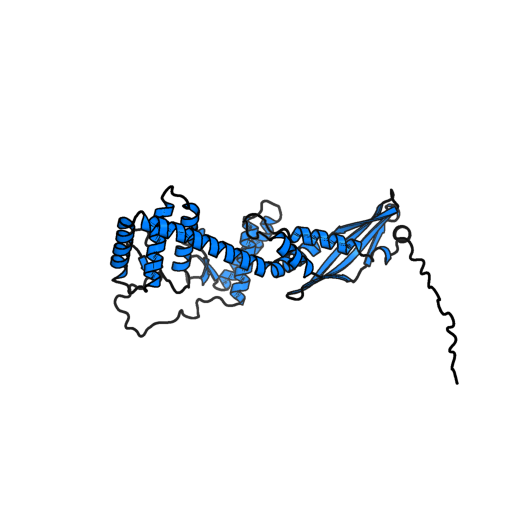 14.197 -0.553 -28.822 1.00 85.88 96 GLY A O 1
ATOM 752 N N . LEU A 1 97 ? 13.599 -2.512 -29.747 1.00 84.62 97 LEU A N 1
ATOM 753 C CA . LEU A 1 97 ? 12.343 -2.667 -29.025 1.00 84.62 97 LEU A CA 1
ATOM 754 C C . LEU A 1 97 ? 12.503 -3.761 -27.967 1.00 84.62 97 LEU A C 1
ATOM 756 O O . LEU A 1 97 ? 12.735 -4.921 -28.304 1.00 84.62 97 LEU A O 1
ATOM 760 N N . VAL A 1 98 ? 12.395 -3.403 -26.689 1.00 87.25 98 VAL A N 1
ATOM 761 C CA . VAL A 1 98 ? 12.405 -4.358 -25.576 1.00 87.25 98 VAL A CA 1
ATOM 762 C C . VAL A 1 98 ? 10.989 -4.861 -25.354 1.00 87.25 98 VAL A C 1
ATOM 764 O O . VAL A 1 98 ? 10.095 -4.078 -25.046 1.00 87.25 98 VAL A O 1
ATOM 767 N N . HIS A 1 99 ? 10.813 -6.170 -25.454 1.00 88.50 99 HIS A N 1
ATOM 768 C CA . HIS A 1 99 ? 9.616 -6.880 -25.035 1.00 88.50 99 HIS A CA 1
ATOM 769 C C . HIS A 1 99 ? 9.833 -7.428 -23.632 1.00 88.50 99 HIS A C 1
ATOM 771 O O . HIS A 1 99 ? 10.783 -8.173 -23.383 1.00 88.50 99 HIS A O 1
ATOM 777 N N . MET A 1 100 ? 8.938 -7.078 -22.726 1.00 90.25 100 MET A N 1
ATOM 778 C CA . MET A 1 100 ? 8.966 -7.458 -21.321 1.00 90.25 100 MET A CA 1
ATOM 779 C C . MET A 1 100 ? 7.698 -8.230 -21.028 1.00 90.25 100 MET A C 1
ATOM 781 O O . MET A 1 100 ? 6.618 -7.792 -21.408 1.00 90.25 100 MET A O 1
ATOM 785 N N . SER A 1 101 ? 7.785 -9.374 -20.363 1.00 89.25 101 SER A N 1
ATOM 786 C CA . SER A 1 101 ? 6.571 -10.111 -20.027 1.00 89.25 101 SER A CA 1
ATOM 787 C C . SER A 1 101 ? 6.652 -10.809 -18.686 1.00 89.25 101 SER A C 1
ATOM 789 O O . SER A 1 101 ? 7.723 -11.232 -18.245 1.00 89.25 101 SER A O 1
ATOM 791 N N . ALA A 1 102 ? 5.487 -10.943 -18.063 1.00 90.50 102 ALA A N 1
ATOM 792 C CA . ALA A 1 102 ? 5.272 -11.772 -16.892 1.00 90.50 102 ALA A CA 1
ATOM 793 C C . ALA A 1 102 ? 4.000 -12.594 -17.107 1.00 90.50 102 ALA A C 1
ATOM 795 O O . ALA A 1 102 ? 2.990 -12.068 -17.583 1.00 90.50 102 ALA A O 1
ATOM 796 N N . SER A 1 103 ? 4.043 -13.880 -16.752 1.00 80.00 103 SER A N 1
ATOM 797 C CA . SER A 1 103 ? 2.980 -14.857 -17.045 1.00 80.00 103 SER A CA 1
ATOM 798 C C . SER A 1 103 ? 1.587 -14.445 -16.553 1.00 80.00 103 SER A C 1
ATOM 800 O O . SER A 1 103 ? 0.588 -14.877 -17.117 1.00 80.00 103 SER A O 1
ATOM 802 N N . GLU A 1 104 ? 1.523 -13.611 -15.517 1.00 80.44 104 GLU A N 1
ATOM 803 C CA . GLU A 1 104 ? 0.289 -13.178 -14.854 1.00 80.44 104 GLU A CA 1
ATOM 804 C C . GLU A 1 104 ? -0.252 -11.831 -15.383 1.00 80.44 104 GLU A C 1
ATOM 806 O O . GLU A 1 104 ? -1.391 -11.484 -15.088 1.00 80.44 104 GLU A O 1
ATOM 811 N N . ILE A 1 105 ? 0.539 -11.064 -16.148 1.00 83.56 105 ILE A N 1
ATOM 812 C CA . ILE A 1 105 ? 0.221 -9.666 -16.529 1.00 83.56 105 ILE A CA 1
ATOM 813 C C . ILE A 1 105 ? 0.196 -9.466 -18.051 1.00 83.56 105 ILE A C 1
ATOM 815 O O . ILE A 1 105 ? -0.485 -8.570 -18.546 1.00 83.56 105 ILE A O 1
ATOM 819 N N . GLY A 1 106 ? 0.902 -10.314 -18.804 1.00 85.31 106 GLY A N 1
ATOM 820 C CA . GLY A 1 106 ? 1.055 -10.188 -20.253 1.00 85.31 106 GLY A CA 1
ATOM 821 C C . GLY A 1 106 ? 2.352 -9.483 -20.653 1.00 85.31 106 GLY A C 1
ATOM 822 O O . GLY A 1 106 ? 3.308 -9.429 -19.876 1.00 85.31 106 GLY A O 1
ATOM 823 N N . GLN A 1 107 ? 2.394 -8.992 -21.894 1.00 90.00 107 GLN A N 1
ATOM 824 C CA . GLN A 1 107 ? 3.567 -8.352 -22.492 1.00 90.00 107 GLN A CA 1
ATOM 825 C C . GLN A 1 107 ? 3.450 -6.820 -22.451 1.00 90.00 107 GLN A C 1
ATOM 827 O O . GLN A 1 107 ? 2.366 -6.270 -22.629 1.00 90.00 107 GLN A O 1
ATOM 832 N N . GLN A 1 108 ? 4.575 -6.150 -22.228 1.00 88.12 108 GLN A N 1
ATOM 833 C CA . GLN A 1 108 ? 4.781 -4.708 -22.308 1.00 88.12 108 GLN A CA 1
ATOM 834 C C . GLN A 1 108 ? 5.973 -4.437 -23.226 1.00 88.12 108 GLN A C 1
ATOM 836 O O . GLN A 1 108 ? 6.964 -5.163 -23.169 1.00 88.12 108 GLN A O 1
ATOM 841 N N . ASP A 1 109 ? 5.902 -3.376 -24.024 1.00 85.62 109 ASP A N 1
ATOM 842 C CA . ASP A 1 109 ? 6.954 -3.026 -24.977 1.00 85.62 109 ASP A CA 1
ATOM 843 C C . ASP A 1 109 ? 7.521 -1.632 -24.674 1.00 85.62 109 ASP A C 1
ATOM 845 O O . ASP A 1 109 ? 6.783 -0.721 -24.295 1.00 85.62 109 ASP A O 1
ATOM 849 N N . ALA A 1 110 ? 8.830 -1.453 -24.859 1.00 80.94 110 ALA A N 1
ATOM 850 C CA . ALA A 1 110 ? 9.496 -0.158 -24.731 1.00 80.94 110 ALA A CA 1
ATOM 851 C C . ALA A 1 110 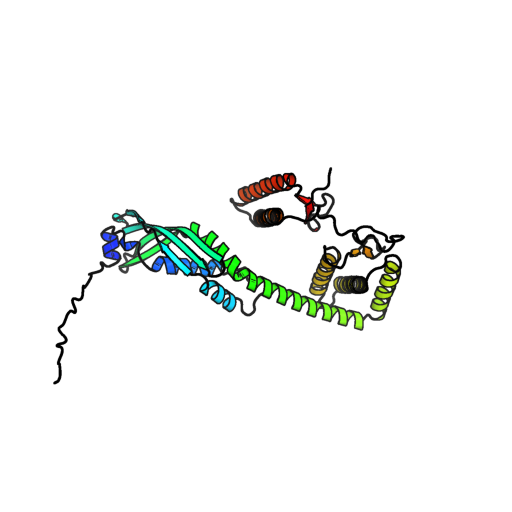? 10.600 0.007 -25.774 1.00 80.94 110 ALA A C 1
ATOM 853 O O . ALA A 1 110 ? 11.437 -0.878 -25.947 1.00 80.94 110 ALA A O 1
ATOM 854 N N . SER A 1 111 ? 10.639 1.159 -26.446 1.00 81.25 111 SER A N 1
ATOM 855 C CA . SER A 1 111 ? 11.782 1.514 -27.292 1.00 81.25 111 SER A CA 1
ATOM 856 C C . SER A 1 111 ? 12.963 1.895 -26.410 1.00 81.25 111 SER A C 1
ATOM 858 O O . SER A 1 111 ? 12.814 2.730 -25.521 1.00 81.25 111 SER A O 1
ATOM 860 N N . VAL A 1 112 ? 14.140 1.352 -26.694 1.00 77.19 112 VAL A N 1
ATOM 861 C CA . VAL A 1 112 ? 15.387 1.700 -26.008 1.00 77.19 112 VAL A CA 1
ATOM 862 C C . VAL A 1 112 ? 16.423 2.165 -27.015 1.00 77.19 112 VAL A C 1
ATOM 864 O O . VAL A 1 112 ? 16.606 1.554 -28.070 1.00 77.19 112 VAL A O 1
ATOM 867 N N . ASP A 1 113 ? 17.107 3.246 -26.668 1.00 75.06 113 ASP A N 1
ATOM 868 C CA . ASP A 1 113 ? 18.282 3.711 -27.389 1.00 75.06 113 ASP A CA 1
ATOM 869 C C . ASP A 1 113 ? 19.509 3.308 -26.571 1.00 75.06 113 ASP A C 1
ATOM 871 O O . ASP A 1 113 ? 19.533 3.450 -25.353 1.00 75.06 113 ASP A O 1
ATOM 875 N N . TYR A 1 114 ? 20.542 2.767 -27.206 1.00 75.94 114 TYR A N 1
ATOM 876 C CA . TYR A 1 114 ? 21.775 2.421 -26.503 1.00 75.94 114 TYR A CA 1
ATOM 877 C C . TYR A 1 114 ? 23.003 2.711 -27.349 1.00 75.94 114 TYR A C 1
ATOM 879 O O . TYR A 1 114 ? 23.012 2.584 -28.572 1.00 75.94 114 TYR A O 1
ATOM 887 N N . LEU A 1 115 ? 24.054 3.152 -26.674 1.00 71.81 115 LEU A N 1
ATOM 888 C CA . LEU A 1 115 ? 25.313 3.582 -27.244 1.00 71.81 115 LEU A CA 1
ATOM 889 C C . LEU A 1 115 ? 26.367 2.511 -26.986 1.00 71.81 115 LEU A C 1
ATOM 891 O O . LEU A 1 115 ? 26.665 2.179 -25.844 1.00 71.81 115 LEU A O 1
ATOM 895 N N . ILE A 1 116 ? 26.967 1.980 -28.043 1.00 70.88 116 ILE A N 1
ATOM 896 C CA . ILE A 1 116 ? 28.084 1.043 -27.935 1.00 70.88 116 ILE A CA 1
ATOM 897 C C . ILE A 1 116 ? 29.371 1.806 -28.227 1.00 70.88 116 ILE A C 1
ATOM 899 O O . ILE A 1 116 ? 29.532 2.369 -29.308 1.00 70.88 116 ILE A O 1
ATOM 903 N N . LYS A 1 117 ? 30.292 1.819 -27.265 1.00 73.12 117 LYS A N 1
ATOM 904 C CA . LYS A 1 117 ? 31.627 2.417 -27.363 1.00 73.12 117 LYS A CA 1
ATOM 905 C C . LYS A 1 117 ? 32.686 1.323 -27.330 1.00 73.12 117 LYS A C 1
ATOM 907 O O . LYS A 1 117 ? 32.532 0.329 -26.630 1.00 73.12 117 LYS A O 1
ATOM 912 N N . SER A 1 118 ? 33.798 1.497 -28.034 1.00 63.91 118 SER A N 1
ATOM 913 C CA . SER A 1 118 ? 34.979 0.659 -27.791 1.00 63.91 118 SER A CA 1
ATOM 914 C C . SER A 1 118 ? 35.774 1.197 -26.600 1.00 63.91 118 SER A C 1
ATOM 916 O O . SER A 1 118 ? 36.182 2.356 -26.599 1.00 63.91 118 SER A O 1
ATOM 918 N N . ASP A 1 119 ? 36.092 0.344 -25.630 1.00 67.44 119 ASP A N 1
ATOM 919 C CA . ASP A 1 119 ? 37.169 0.598 -24.679 1.00 67.44 119 ASP A CA 1
ATOM 920 C C . ASP A 1 119 ? 38.509 0.344 -25.374 1.00 67.44 119 ASP A C 1
ATOM 922 O O . ASP A 1 119 ? 38.944 -0.790 -25.597 1.00 67.44 119 ASP A O 1
ATOM 926 N N . LEU A 1 120 ? 39.164 1.435 -25.757 1.00 56.97 120 LEU A N 1
ATOM 927 C CA . LEU A 1 120 ? 40.453 1.411 -26.440 1.00 56.97 120 LEU A CA 1
ATOM 928 C C . LEU A 1 120 ? 41.592 0.879 -25.561 1.00 56.97 120 LEU A C 1
ATOM 930 O O . LEU A 1 120 ? 42.633 0.498 -26.095 1.00 56.97 120 LEU A O 1
ATOM 934 N N . SER A 1 121 ? 41.418 0.849 -24.236 1.00 59.91 121 SER A N 1
ATOM 935 C CA . SER A 1 121 ? 42.472 0.439 -23.305 1.00 59.91 121 SER A CA 1
ATOM 936 C C . SER A 1 121 ? 42.625 -1.080 -23.207 1.00 59.91 121 SER A C 1
ATOM 938 O O . SER A 1 121 ? 43.733 -1.577 -23.007 1.00 59.91 121 SER A O 1
ATOM 940 N N . ASN A 1 122 ? 41.531 -1.827 -23.382 1.00 70.56 122 ASN A N 1
ATOM 941 C CA . ASN A 1 122 ? 41.498 -3.283 -23.214 1.00 70.56 122 ASN A CA 1
ATOM 942 C C . ASN A 1 122 ? 40.853 -4.033 -24.396 1.00 70.56 122 ASN A C 1
ATOM 944 O O . ASN A 1 122 ? 40.814 -5.264 -24.381 1.00 70.56 122 ASN A O 1
ATOM 948 N N . GLY A 1 123 ? 40.359 -3.320 -25.416 1.00 64.69 123 GLY A N 1
ATOM 949 C CA . GLY A 1 123 ? 39.730 -3.919 -26.590 1.00 64.69 123 GLY A CA 1
ATOM 950 C C . GLY A 1 123 ? 38.383 -4.590 -26.300 1.00 64.69 123 GLY A C 1
ATOM 951 O O . GLY A 1 123 ? 38.014 -5.529 -27.005 1.00 64.69 123 GLY A O 1
ATOM 952 N N . LYS A 1 124 ? 37.656 -4.162 -25.264 1.00 68.69 124 LYS A N 1
ATOM 953 C CA . LYS A 1 124 ? 36.276 -4.594 -24.998 1.00 68.69 124 LYS A CA 1
ATOM 954 C C . LYS A 1 124 ? 35.285 -3.542 -25.483 1.00 68.69 124 LYS A C 1
ATOM 956 O O . LYS A 1 124 ? 35.592 -2.359 -25.500 1.00 68.69 124 LYS A O 1
ATOM 961 N N . ALA A 1 125 ? 34.089 -3.964 -25.877 1.00 67.38 125 ALA A N 1
ATOM 962 C CA . ALA A 1 125 ? 32.990 -3.028 -26.083 1.00 67.38 125 ALA A CA 1
ATOM 963 C C . ALA A 1 125 ? 32.401 -2.644 -24.715 1.00 67.38 125 ALA A C 1
ATOM 965 O O . ALA A 1 125 ? 32.196 -3.511 -23.868 1.00 67.38 125 ALA A O 1
ATOM 966 N N . ILE A 1 126 ? 32.153 -1.356 -24.506 1.00 73.06 126 ILE A N 1
ATOM 967 C CA . ILE A 1 126 ? 31.345 -0.812 -23.418 1.00 73.06 126 ILE A CA 1
ATOM 968 C C . ILE A 1 126 ? 29.989 -0.479 -24.024 1.00 73.06 126 ILE A C 1
ATOM 970 O O . ILE A 1 126 ? 29.901 0.296 -24.974 1.00 73.06 126 ILE A O 1
ATOM 974 N N . VAL A 1 127 ? 28.931 -1.058 -23.476 1.00 73.75 127 VAL A N 1
ATOM 975 C CA . VAL A 1 127 ? 27.561 -0.702 -23.838 1.00 73.75 127 VAL A CA 1
ATOM 976 C C . VAL A 1 127 ? 27.045 0.263 -22.776 1.00 73.75 127 VAL A C 1
ATOM 978 O O . VAL A 1 127 ? 27.080 -0.056 -21.594 1.00 73.75 127 VAL A O 1
ATOM 981 N N . GLU A 1 128 ? 26.576 1.432 -23.185 1.00 77.31 128 GLU A N 1
ATOM 982 C CA . GLU A 1 128 ? 25.874 2.411 -22.355 1.00 77.31 128 GLU A CA 1
ATOM 983 C C . GLU A 1 128 ? 24.442 2.528 -22.881 1.00 77.31 128 GLU A C 1
ATOM 985 O O . GLU A 1 128 ? 24.210 3.140 -23.923 1.00 77.31 128 GLU A O 1
ATOM 990 N N . ALA A 1 129 ? 23.475 1.910 -22.207 1.00 74.62 129 ALA A N 1
ATOM 991 C CA . ALA A 1 129 ? 22.081 1.967 -22.632 1.00 74.62 129 ALA A CA 1
ATOM 992 C C . ALA A 1 129 ? 21.318 3.135 -21.989 1.00 74.62 129 ALA A C 1
ATOM 994 O O . ALA A 1 129 ? 21.348 3.303 -20.771 1.00 74.62 129 ALA A O 1
ATOM 995 N N . ASP A 1 130 ? 20.589 3.909 -22.799 1.00 77.38 130 ASP A N 1
ATOM 996 C CA . ASP A 1 130 ? 19.546 4.809 -22.311 1.00 77.38 130 ASP A CA 1
ATOM 997 C C . ASP A 1 130 ? 18.237 4.022 -22.189 1.00 77.38 130 ASP A C 1
ATOM 999 O O . ASP A 1 130 ? 17.520 3.732 -23.152 1.00 77.38 130 ASP A O 1
ATOM 1003 N N . LEU A 1 131 ? 17.950 3.643 -20.951 1.00 75.88 131 LEU A N 1
ATOM 1004 C CA . LEU A 1 131 ? 16.804 2.821 -20.587 1.00 75.88 131 LEU A CA 1
ATOM 1005 C C . LEU A 1 131 ? 15.686 3.648 -19.937 1.00 75.88 131 LEU A C 1
ATOM 1007 O O . LEU A 1 131 ? 14.765 3.080 -19.350 1.00 75.88 131 LEU A O 1
ATOM 1011 N N . SER A 1 132 ? 15.731 4.979 -20.058 1.00 77.69 132 SER A N 1
ATOM 1012 C CA . SER A 1 132 ? 14.711 5.887 -19.513 1.00 77.69 132 SER A CA 1
ATOM 1013 C C . SER A 1 132 ? 13.292 5.498 -19.947 1.00 77.69 132 SER A C 1
ATOM 1015 O O . SER A 1 132 ? 12.389 5.394 -19.118 1.00 77.69 132 SER A O 1
ATOM 1017 N N . ASN A 1 133 ? 13.114 5.156 -21.222 1.00 80.31 133 ASN A N 1
ATOM 1018 C CA . ASN A 1 133 ? 11.833 4.718 -21.782 1.00 80.31 133 ASN A CA 1
ATOM 1019 C C . ASN A 1 133 ? 11.368 3.334 -21.285 1.00 80.31 133 ASN A C 1
ATOM 1021 O O . ASN A 1 133 ? 10.176 3.036 -21.333 1.00 80.31 133 ASN A O 1
ATOM 1025 N N . ALA A 1 134 ? 12.282 2.483 -20.806 1.00 81.31 134 ALA A N 1
ATOM 1026 C CA . ALA A 1 134 ? 11.951 1.170 -20.247 1.00 81.31 134 ALA A CA 1
ATOM 1027 C C . ALA A 1 134 ? 11.608 1.234 -18.749 1.00 81.31 134 ALA A C 1
ATOM 1029 O O . ALA A 1 134 ? 10.967 0.319 -18.233 1.00 81.31 134 ALA A O 1
ATOM 1030 N N . SER A 1 135 ? 11.979 2.317 -18.056 1.00 82.50 135 SER A N 1
ATOM 1031 C CA . SER A 1 135 ? 11.754 2.484 -16.614 1.00 82.50 135 SER A CA 1
ATOM 1032 C C . SER A 1 135 ? 10.277 2.338 -16.228 1.00 82.50 135 SER A C 1
ATOM 1034 O O . SER A 1 135 ? 9.957 1.544 -15.342 1.00 82.50 135 SER A O 1
ATOM 1036 N N . TYR A 1 136 ? 9.361 3.028 -16.920 1.00 82.62 136 TYR A N 1
ATOM 1037 C CA . TYR A 1 136 ? 7.933 2.972 -16.586 1.00 82.62 136 TYR A CA 1
ATOM 1038 C C . TYR A 1 136 ? 7.315 1.576 -16.800 1.00 82.62 136 TYR A C 1
ATOM 1040 O O . TYR A 1 136 ? 6.716 1.054 -15.857 1.00 82.62 136 TYR A O 1
ATOM 1048 N N . PRO A 1 137 ? 7.480 0.913 -17.962 1.00 85.19 137 PRO A N 1
ATOM 1049 C CA . PRO A 1 137 ? 6.966 -0.446 -18.147 1.00 85.19 137 PRO A CA 1
ATOM 1050 C C . PRO A 1 137 ? 7.549 -1.475 -17.167 1.00 85.19 137 PRO A C 1
ATOM 1052 O O . PRO A 1 137 ? 6.821 -2.354 -16.702 1.00 85.19 137 PRO A O 1
ATOM 1055 N N . ILE A 1 138 ? 8.836 -1.351 -16.808 1.00 85.19 138 ILE A N 1
ATOM 1056 C CA . ILE A 1 138 ? 9.474 -2.194 -15.784 1.00 85.19 138 ILE A CA 1
ATOM 1057 C C . ILE A 1 138 ? 8.816 -1.963 -14.421 1.00 85.19 138 ILE A C 1
ATOM 1059 O O . ILE A 1 138 ? 8.439 -2.930 -13.756 1.00 85.19 138 ILE A O 1
ATOM 1063 N N . ALA A 1 139 ? 8.644 -0.701 -14.016 1.00 81.94 139 ALA A N 1
ATOM 1064 C CA . ALA A 1 139 ? 7.998 -0.348 -12.755 1.00 81.94 139 ALA A CA 1
ATOM 1065 C C . ALA A 1 139 ? 6.562 -0.888 -12.690 1.00 81.94 139 ALA A C 1
ATOM 1067 O O . ALA A 1 139 ? 6.198 -1.527 -11.707 1.00 81.94 139 ALA A O 1
ATOM 1068 N N . PHE A 1 140 ? 5.783 -0.711 -13.760 1.00 85.19 140 PHE A N 1
ATOM 1069 C CA . PHE A 1 140 ? 4.414 -1.214 -13.860 1.00 85.19 140 PHE A CA 1
ATOM 1070 C C . PHE A 1 140 ? 4.342 -2.741 -13.707 1.00 85.19 140 PHE A C 1
ATOM 1072 O O . PHE A 1 140 ? 3.533 -3.252 -12.929 1.00 85.19 140 PHE A O 1
ATOM 1079 N N . LEU A 1 141 ? 5.201 -3.488 -14.412 1.00 87.12 141 LEU A N 1
ATOM 1080 C CA . LEU A 1 141 ? 5.250 -4.948 -14.289 1.00 87.12 141 LEU A CA 1
ATOM 1081 C C . LEU A 1 141 ? 5.611 -5.375 -12.865 1.00 87.12 141 LEU A C 1
ATOM 1083 O O . LEU A 1 141 ? 4.914 -6.202 -12.280 1.00 87.12 141 LEU A O 1
ATOM 1087 N N . LEU A 1 142 ? 6.670 -4.801 -12.290 1.00 85.75 142 LEU A N 1
ATOM 1088 C CA . LEU A 1 142 ? 7.115 -5.137 -10.937 1.00 85.75 142 LEU A CA 1
ATOM 1089 C C . LEU A 1 142 ? 6.064 -4.798 -9.879 1.00 85.75 142 LEU A C 1
ATOM 1091 O O . LEU A 1 142 ? 5.859 -5.590 -8.961 1.00 85.75 142 LEU A O 1
ATOM 1095 N N . GLU A 1 143 ? 5.365 -3.672 -10.022 1.00 84.88 143 GLU A N 1
ATOM 1096 C CA . GLU A 1 143 ? 4.257 -3.293 -9.149 1.00 84.88 143 GLU A CA 1
ATOM 1097 C C . GLU A 1 143 ? 3.153 -4.348 -9.189 1.00 84.88 143 GLU A C 1
ATOM 1099 O O . GLU A 1 143 ? 2.736 -4.844 -8.144 1.00 84.88 143 GLU A O 1
ATOM 1104 N N . LYS A 1 144 ? 2.708 -4.760 -10.379 1.00 87.12 144 LYS A N 1
ATOM 1105 C CA . LYS A 1 144 ? 1.646 -5.765 -10.509 1.00 87.12 144 LYS A CA 1
ATOM 1106 C C . LYS A 1 144 ? 2.075 -7.146 -10.000 1.00 87.12 144 LYS A C 1
ATOM 1108 O O . LYS A 1 144 ? 1.262 -7.821 -9.373 1.00 87.12 144 LYS A O 1
ATOM 1113 N N . ILE A 1 145 ? 3.335 -7.546 -10.198 1.00 88.94 145 ILE A N 1
ATOM 1114 C CA . ILE A 1 145 ? 3.868 -8.825 -9.688 1.00 88.94 145 ILE A CA 1
ATOM 1115 C C . ILE A 1 145 ? 3.996 -8.801 -8.161 1.00 88.94 145 ILE A C 1
ATOM 1117 O O . ILE A 1 145 ? 3.674 -9.789 -7.500 1.00 88.94 145 ILE A O 1
ATOM 1121 N N . GLY A 1 146 ? 4.502 -7.696 -7.608 1.00 85.81 146 GLY A N 1
ATOM 1122 C CA . GLY A 1 146 ? 4.790 -7.551 -6.183 1.00 85.81 146 GLY A CA 1
ATOM 1123 C C . GLY A 1 146 ? 3.570 -7.197 -5.332 1.00 85.81 146 GLY A C 1
ATOM 1124 O O . GLY A 1 146 ? 3.544 -7.523 -4.145 1.00 85.81 146 GLY A O 1
ATOM 1125 N N . SER A 1 147 ? 2.539 -6.582 -5.923 1.00 83.56 147 SER A N 1
ATOM 1126 C CA . SER A 1 147 ? 1.340 -6.097 -5.219 1.00 83.56 147 SER A CA 1
ATOM 1127 C C . SER A 1 147 ? 0.667 -7.152 -4.330 1.00 83.56 147 SER A C 1
ATOM 1129 O O . SER A 1 147 ? 0.373 -6.823 -3.180 1.00 83.56 147 SER A O 1
ATOM 1131 N N . PRO A 1 148 ? 0.442 -8.410 -4.770 1.00 84.94 148 PRO A N 1
ATOM 1132 C CA . PRO A 1 148 ? -0.176 -9.427 -3.916 1.00 84.94 148 PRO A CA 1
ATOM 1133 C C . PRO A 1 148 ? 0.655 -9.753 -2.669 1.00 84.94 148 PRO A C 1
ATOM 1135 O O . PRO A 1 148 ? 0.116 -9.768 -1.564 1.00 84.94 148 PRO A O 1
ATOM 1138 N N . ASP A 1 149 ? 1.967 -9.952 -2.831 1.00 81.00 149 ASP A N 1
ATOM 1139 C CA . ASP A 1 149 ? 2.875 -10.277 -1.725 1.00 81.00 149 ASP A CA 1
ATOM 1140 C C . ASP A 1 149 ? 2.984 -9.079 -0.747 1.00 81.00 149 ASP A C 1
ATOM 1142 O O . ASP A 1 149 ? 3.010 -9.259 0.473 1.00 81.00 149 ASP A O 1
ATOM 1146 N N . LEU A 1 150 ? 2.982 -7.839 -1.260 1.00 78.06 150 LEU A N 1
ATOM 1147 C CA . LEU A 1 150 ? 2.957 -6.614 -0.448 1.00 78.06 150 LEU A CA 1
ATOM 1148 C C . LEU A 1 150 ? 1.637 -6.451 0.318 1.00 78.06 150 LEU A C 1
ATOM 1150 O O . LEU A 1 150 ? 1.648 -6.079 1.494 1.00 78.06 150 LEU A O 1
ATOM 1154 N N . LEU A 1 151 ? 0.503 -6.743 -0.321 1.00 76.25 151 LEU A N 1
ATOM 1155 C CA . LEU A 1 151 ? -0.815 -6.694 0.307 1.00 76.25 151 LEU A CA 1
ATOM 1156 C C . LEU A 1 151 ? -0.947 -7.753 1.406 1.00 76.25 151 LEU A C 1
ATOM 1158 O O . LEU A 1 151 ? -1.466 -7.462 2.487 1.00 76.25 151 LEU A O 1
ATOM 1162 N N . GLU A 1 152 ? -0.443 -8.963 1.167 1.00 79.69 152 GLU A N 1
ATOM 1163 C CA . GLU A 1 152 ? -0.398 -10.029 2.167 1.00 79.69 152 GLU A CA 1
ATOM 1164 C C . GLU A 1 152 ? 0.479 -9.624 3.355 1.00 79.69 152 GLU A C 1
ATOM 1166 O O . GLU A 1 152 ? 0.023 -9.659 4.499 1.00 79.69 152 GLU A O 1
ATOM 1171 N N . ALA A 1 153 ? 1.703 -9.157 3.098 1.00 74.31 153 ALA A N 1
ATOM 1172 C CA . ALA A 1 153 ? 2.613 -8.663 4.126 1.00 74.31 153 ALA A CA 1
ATOM 1173 C C . ALA A 1 153 ? 1.983 -7.533 4.953 1.00 74.31 153 ALA A C 1
ATOM 1175 O O . ALA A 1 153 ? 2.055 -7.537 6.188 1.00 74.31 153 ALA A O 1
ATOM 1176 N N . ARG A 1 154 ? 1.296 -6.598 4.285 1.00 73.75 154 ARG A N 1
ATOM 1177 C CA . ARG A 1 154 ? 0.543 -5.529 4.941 1.00 73.75 154 ARG A CA 1
ATOM 1178 C C . ARG A 1 154 ? -0.562 -6.083 5.824 1.00 73.75 154 ARG A C 1
ATOM 1180 O O . ARG A 1 154 ? -0.662 -5.693 6.983 1.00 73.75 154 ARG A O 1
ATOM 1187 N N . THR A 1 155 ? -1.334 -7.033 5.315 1.00 75.00 155 THR A N 1
ATOM 1188 C CA . THR A 1 155 ? -2.419 -7.691 6.049 1.00 75.00 155 THR A CA 1
ATOM 1189 C C . THR A 1 155 ? -1.899 -8.431 7.282 1.00 75.00 155 THR A C 1
ATOM 1191 O O . THR A 1 155 ? -2.480 -8.326 8.361 1.00 75.00 155 THR A O 1
ATOM 1194 N N . VAL A 1 156 ? -0.783 -9.151 7.161 1.00 76.69 156 VAL A N 1
ATOM 1195 C CA . VAL A 1 156 ? -0.132 -9.860 8.273 1.00 76.69 156 VAL A CA 1
ATOM 1196 C C . VAL A 1 156 ? 0.383 -8.869 9.319 1.00 76.69 156 VAL A C 1
ATOM 1198 O O . VAL A 1 156 ? 0.159 -9.068 10.515 1.00 76.69 156 VAL A O 1
ATOM 1201 N N . GLY A 1 157 ? 1.029 -7.783 8.885 1.00 76.31 157 GLY A N 1
ATOM 1202 C CA . GLY A 1 157 ? 1.488 -6.706 9.762 1.00 76.31 157 GLY A CA 1
ATOM 1203 C C . GLY A 1 157 ? 0.337 -6.049 10.525 1.00 76.31 157 GLY A C 1
ATOM 1204 O O . GLY A 1 157 ? 0.413 -5.907 11.745 1.00 76.31 157 GLY A O 1
ATOM 1205 N N . ILE A 1 158 ? -0.761 -5.739 9.829 1.00 75.88 158 ILE A N 1
ATOM 1206 C CA . ILE A 1 158 ? -1.998 -5.223 10.428 1.00 75.88 158 ILE A CA 1
ATOM 1207 C C . ILE A 1 158 ? -2.535 -6.213 11.465 1.00 75.88 158 ILE A C 1
ATOM 1209 O O . ILE A 1 158 ? -2.718 -5.829 12.615 1.00 75.88 158 ILE A O 1
ATOM 1213 N N . LYS A 1 159 ? -2.702 -7.498 11.121 1.00 82.38 159 LYS A N 1
ATOM 1214 C CA . LYS A 1 159 ? -3.187 -8.530 12.059 1.00 82.38 159 LYS A CA 1
ATOM 1215 C C . LYS A 1 159 ? -2.313 -8.647 13.307 1.00 82.38 159 LYS A C 1
ATOM 1217 O O . LYS A 1 159 ? -2.833 -8.760 14.413 1.00 82.38 159 LYS A O 1
ATOM 1222 N N . LYS A 1 160 ? -0.988 -8.592 13.151 1.00 83.50 160 LYS A N 1
ATOM 1223 C CA . LYS A 1 160 ? -0.045 -8.618 14.276 1.00 83.50 160 LYS A CA 1
ATOM 1224 C C . LYS A 1 160 ? -0.195 -7.386 15.170 1.00 83.50 160 LYS A C 1
ATOM 1226 O O . LYS A 1 160 ? -0.168 -7.517 16.392 1.00 83.50 160 LYS A O 1
ATOM 1231 N N . ASN A 1 161 ? -0.350 -6.205 14.575 1.00 84.38 161 ASN A N 1
ATOM 1232 C CA . ASN A 1 161 ? -0.558 -4.966 15.318 1.00 84.38 161 ASN A CA 1
ATOM 1233 C C . ASN A 1 161 ? -1.913 -4.957 16.033 1.00 84.38 161 ASN A C 1
ATOM 1235 O O . ASN A 1 161 ? -1.957 -4.545 17.187 1.00 84.38 161 ASN A O 1
ATOM 1239 N N . ILE A 1 162 ? -2.971 -5.483 15.404 1.00 87.75 162 ILE A N 1
ATOM 1240 C CA . ILE A 1 162 ? -4.283 -5.690 16.033 1.00 87.75 162 ILE A CA 1
ATOM 1241 C C . ILE A 1 162 ? -4.139 -6.611 17.245 1.00 87.75 162 ILE A C 1
ATOM 1243 O O . ILE A 1 162 ? -4.481 -6.202 18.344 1.00 87.75 162 ILE A O 1
ATOM 1247 N N . ALA A 1 163 ? -3.530 -7.792 17.093 1.00 90.12 163 ALA A N 1
ATOM 1248 C CA . ALA A 1 163 ? -3.342 -8.721 18.211 1.00 90.12 163 ALA A CA 1
ATOM 1249 C C . ALA A 1 163 ? -2.531 -8.104 19.368 1.00 90.12 163 ALA A C 1
ATOM 1251 O O . ALA A 1 163 ? -2.794 -8.367 20.541 1.00 90.12 163 ALA A O 1
ATOM 1252 N N . LYS A 1 164 ? -1.539 -7.262 19.052 1.00 91.62 164 LYS A N 1
ATOM 1253 C CA . LYS A 1 164 ? -0.760 -6.543 20.065 1.00 91.62 164 LYS A CA 1
ATOM 1254 C C . LYS A 1 164 ? -1.571 -5.423 20.729 1.00 91.62 164 LYS A C 1
ATOM 1256 O O . LYS A 1 164 ? -1.430 -5.224 21.930 1.00 91.62 164 LYS A O 1
ATOM 1261 N N . ALA A 1 165 ? -2.412 -4.712 19.982 1.00 91.75 165 ALA A N 1
ATOM 1262 C CA . ALA A 1 165 ? -3.340 -3.734 20.538 1.00 91.75 165 ALA A CA 1
ATOM 1263 C C . ALA A 1 165 ? -4.376 -4.411 21.452 1.00 91.75 165 ALA A C 1
ATOM 1265 O O . ALA A 1 165 ? -4.552 -3.962 22.578 1.00 91.75 165 ALA A O 1
ATOM 1266 N N . ASP A 1 166 ? -4.956 -5.539 21.036 1.00 91.19 166 ASP A N 1
ATOM 1267 C CA . ASP A 1 166 ? -5.886 -6.340 21.845 1.00 91.19 166 ASP A CA 1
ATOM 1268 C C . ASP A 1 166 ? -5.223 -6.840 23.144 1.00 91.19 166 ASP A C 1
ATOM 1270 O O . ASP A 1 166 ? -5.856 -6.913 24.196 1.00 91.19 166 ASP A O 1
ATOM 1274 N N . TYR A 1 167 ? -3.922 -7.157 23.123 1.00 94.88 167 TYR A N 1
ATOM 1275 C CA . TYR A 1 167 ? -3.174 -7.444 24.352 1.00 94.88 167 TYR A CA 1
ATOM 1276 C C . TYR A 1 167 ? -3.165 -6.246 25.317 1.00 94.88 167 TYR A C 1
ATOM 1278 O O . TYR A 1 167 ? -3.400 -6.425 26.514 1.00 94.88 167 TYR A O 1
ATOM 1286 N N . TYR A 1 168 ? -2.920 -5.031 24.815 1.00 93.62 168 TYR A N 1
ATOM 1287 C CA . TYR A 1 168 ? -2.935 -3.818 25.639 1.00 93.62 168 TYR A CA 1
ATOM 1288 C C . TYR A 1 168 ? -4.340 -3.465 26.131 1.00 93.62 168 TYR A C 1
ATOM 1290 O O . TYR A 1 168 ? -4.478 -3.086 27.289 1.00 93.62 168 TYR A O 1
ATOM 1298 N N . GLU A 1 169 ? -5.371 -3.660 25.304 1.00 94.69 169 GLU A N 1
ATOM 1299 C CA . GLU A 1 169 ? -6.779 -3.545 25.705 1.00 94.69 169 GLU A CA 1
ATOM 1300 C C . GLU A 1 169 ? -7.068 -4.447 26.910 1.00 94.69 169 GLU A C 1
ATOM 1302 O O . GLU A 1 169 ? -7.469 -3.966 27.967 1.00 94.69 169 GLU A O 1
ATOM 1307 N N . ASN A 1 170 ? -6.788 -5.747 26.787 1.00 95.38 170 ASN A N 1
ATOM 1308 C CA . ASN A 1 170 ? -7.041 -6.717 27.851 1.00 95.38 170 ASN A CA 1
ATOM 1309 C C . ASN A 1 170 ? -6.244 -6.405 29.123 1.00 95.38 170 ASN A C 1
ATOM 1311 O O . ASN A 1 170 ? -6.779 -6.486 30.231 1.00 95.38 170 ASN A O 1
ATOM 1315 N N . LYS A 1 171 ? -4.969 -6.018 28.974 1.00 95.31 171 LYS A N 1
ATOM 1316 C CA . LYS A 1 171 ? -4.128 -5.591 30.097 1.00 95.31 171 LYS A CA 1
ATOM 1317 C C . LYS A 1 171 ? -4.758 -4.392 30.808 1.00 95.31 171 LYS A C 1
ATOM 1319 O O . LYS A 1 171 ? -4.948 -4.464 32.021 1.00 95.31 171 LYS A O 1
ATOM 1324 N N . TRP A 1 172 ? -5.138 -3.352 30.067 1.00 95.62 172 TRP A N 1
ATOM 1325 C CA . TRP A 1 172 ? -5.745 -2.146 30.625 1.00 95.62 172 TRP A CA 1
ATOM 1326 C C . TRP A 1 172 ? -7.084 -2.441 31.305 1.00 95.62 172 TRP A C 1
ATOM 1328 O O . TRP A 1 172 ? -7.287 -2.033 32.445 1.00 95.62 172 TRP A O 1
ATOM 1338 N N . VAL A 1 173 ? -7.970 -3.210 30.662 1.00 96.00 173 VAL A N 1
ATOM 1339 C CA . VAL A 1 173 ? -9.273 -3.606 31.228 1.00 96.00 173 VAL A CA 1
ATOM 1340 C C . VAL A 1 173 ? -9.092 -4.390 32.528 1.00 96.00 173 VAL A C 1
ATOM 1342 O O . VAL A 1 173 ? -9.834 -4.172 33.485 1.00 96.00 173 VAL A O 1
ATOM 1345 N N . SER A 1 174 ? -8.087 -5.269 32.598 1.00 95.06 174 SER A N 1
ATOM 1346 C CA . SER A 1 174 ? -7.807 -6.045 33.809 1.00 95.06 174 SER A CA 1
ATOM 1347 C C . SER A 1 174 ? -7.292 -5.188 34.970 1.00 95.06 174 SER A C 1
ATOM 1349 O O . SER A 1 174 ? -7.680 -5.420 36.114 1.00 95.06 174 SER A O 1
ATOM 1351 N N . SER A 1 175 ? -6.457 -4.179 34.694 1.00 95.19 175 SER A N 1
ATOM 1352 C CA . SER A 1 175 ? -5.902 -3.293 35.723 1.00 95.19 175 SER A CA 1
ATOM 1353 C C . SER A 1 175 ? -6.840 -2.147 36.109 1.00 95.19 175 SER A C 1
ATOM 1355 O O . SER A 1 175 ? -6.708 -1.601 37.200 1.00 95.19 175 SER A O 1
ATOM 1357 N N . HIS A 1 176 ? -7.803 -1.806 35.248 1.00 95.62 176 HIS A N 1
ATOM 1358 C CA . HIS A 1 176 ? -8.756 -0.706 35.423 1.00 95.62 176 HIS A CA 1
ATOM 1359 C C . HIS A 1 176 ? -10.209 -1.206 35.414 1.00 95.62 176 HIS A C 1
ATOM 1361 O O . HIS A 1 176 ? -11.098 -0.581 34.836 1.00 95.62 176 HIS A O 1
ATOM 1367 N N . SER A 1 177 ? -10.484 -2.343 36.062 1.00 96.19 177 SER A N 1
ATOM 1368 C CA . SER A 1 177 ? -11.775 -3.040 35.953 1.00 96.19 177 SER A CA 1
ATOM 1369 C C . SER A 1 177 ? -12.992 -2.195 36.364 1.00 96.19 177 SER A C 1
ATOM 1371 O O . SER A 1 177 ? -14.075 -2.355 35.802 1.00 96.19 177 SER A O 1
ATOM 1373 N N . SER A 1 178 ? -12.844 -1.290 37.338 1.00 96.81 178 SER A N 1
ATOM 1374 C CA . SER A 1 178 ? -13.905 -0.362 37.760 1.00 96.81 178 SER A CA 1
ATOM 1375 C C . SER A 1 178 ? -14.211 0.702 36.702 1.00 96.81 178 SER A C 1
ATOM 1377 O O . SER A 1 178 ? -15.380 0.984 36.431 1.00 96.81 178 SER A O 1
ATOM 1379 N N . GLU A 1 179 ? -13.182 1.272 36.074 1.00 96.00 179 GLU A N 1
ATOM 1380 C CA . GLU A 1 179 ? -13.351 2.209 34.961 1.00 96.00 179 GLU A CA 1
ATOM 1381 C C . GLU A 1 179 ? -13.912 1.507 33.728 1.00 96.00 179 GLU A C 1
ATOM 1383 O O . GLU A 1 179 ? -14.868 2.003 33.138 1.00 96.00 179 GLU A O 1
ATOM 1388 N N . ALA A 1 180 ? -13.400 0.323 33.383 1.00 95.56 180 ALA A N 1
ATOM 1389 C CA . ALA A 1 180 ? -13.927 -0.486 32.288 1.00 95.56 180 ALA A CA 1
ATOM 1390 C C . ALA A 1 180 ? -15.421 -0.795 32.488 1.00 95.56 180 ALA A C 1
ATOM 1392 O O . ALA A 1 180 ? -16.225 -0.607 31.575 1.00 95.56 180 ALA A O 1
ATOM 1393 N N . LYS A 1 181 ? -15.831 -1.170 33.708 1.00 96.56 181 LYS A N 1
ATOM 1394 C CA . LYS A 1 181 ? -17.249 -1.348 34.054 1.00 96.56 181 LYS A CA 1
ATOM 1395 C C . LYS A 1 181 ? -18.060 -0.065 33.846 1.00 96.56 181 LYS A C 1
ATOM 1397 O O . LYS A 1 181 ? -19.165 -0.124 33.320 1.00 96.56 181 LYS A O 1
ATOM 1402 N N . THR A 1 182 ? -17.503 1.087 34.212 1.00 95.88 182 THR A N 1
ATOM 1403 C CA . THR A 1 182 ? -18.162 2.392 34.047 1.00 95.88 182 THR A CA 1
ATOM 1404 C C . THR A 1 182 ? -18.338 2.750 32.567 1.00 95.88 182 THR A C 1
ATOM 1406 O O . THR A 1 182 ? -19.409 3.203 32.174 1.00 95.88 182 THR A O 1
ATOM 1409 N N . ILE A 1 183 ? -17.325 2.501 31.728 1.00 94.19 183 ILE A N 1
ATOM 1410 C CA . ILE A 1 183 ? -17.410 2.669 30.267 1.00 94.19 183 ILE A CA 1
ATOM 1411 C C . ILE A 1 183 ? -18.527 1.785 29.701 1.00 94.19 183 ILE A C 1
ATOM 1413 O O . ILE A 1 183 ? -19.387 2.278 28.975 1.00 94.19 183 ILE A O 1
ATOM 1417 N N . HIS A 1 184 ? -18.556 0.505 30.080 1.00 94.19 184 HIS A N 1
ATOM 1418 C CA . HIS A 1 184 ? -19.579 -0.434 29.623 1.00 94.19 184 HIS A CA 1
ATOM 1419 C C . HIS A 1 184 ? -20.997 0.004 30.028 1.00 94.19 184 HIS A C 1
ATOM 1421 O O . HIS A 1 184 ? -21.900 0.040 29.196 1.00 94.19 184 HIS A O 1
ATOM 1427 N N . GLU A 1 185 ? -21.194 0.409 31.287 1.00 93.25 185 GLU A N 1
ATOM 1428 C CA . GLU A 1 185 ? -22.484 0.916 31.770 1.00 93.25 185 GLU A CA 1
ATOM 1429 C C . GLU A 1 185 ? -22.926 2.197 31.053 1.00 93.25 185 GLU A C 1
ATOM 1431 O O . GLU A 1 185 ? -24.121 2.377 30.812 1.00 93.25 185 GLU A O 1
ATOM 1436 N N . ASN A 1 186 ? -21.991 3.089 30.717 1.00 90.00 186 ASN A N 1
ATOM 1437 C CA . ASN A 1 186 ? -22.294 4.310 29.974 1.00 90.00 186 ASN A CA 1
ATOM 1438 C C . ASN A 1 186 ? -22.717 3.996 28.537 1.00 90.00 186 ASN A C 1
ATOM 1440 O O . ASN A 1 186 ? -23.736 4.518 28.094 1.00 90.00 186 ASN A O 1
ATOM 1444 N N . ILE A 1 187 ? -22.008 3.094 27.851 1.00 90.38 187 ILE A N 1
ATOM 1445 C CA . ILE A 1 187 ? -22.390 2.637 26.508 1.00 90.38 187 ILE A CA 1
ATOM 1446 C C . ILE A 1 187 ? -23.785 2.023 26.548 1.00 90.38 187 ILE A C 1
ATOM 1448 O O . ILE A 1 187 ? -24.647 2.451 25.792 1.00 90.38 187 ILE A O 1
ATOM 1452 N N . GLU A 1 188 ? -24.059 1.108 27.481 1.00 89.44 188 GLU A N 1
ATOM 1453 C CA . GLU A 1 188 ? -25.389 0.506 27.637 1.00 89.44 188 GLU A CA 1
ATOM 1454 C C . GLU A 1 188 ? -26.493 1.543 27.901 1.00 89.44 188 GLU A C 1
ATOM 1456 O O . GLU A 1 188 ? -27.622 1.368 27.446 1.00 89.44 188 GLU A O 1
ATOM 1461 N N . LYS A 1 189 ? -26.206 2.633 28.622 1.00 86.75 189 LYS A N 1
ATOM 1462 C CA . LYS A 1 189 ? -27.183 3.710 28.852 1.00 86.75 189 LYS A CA 1
ATOM 1463 C C . LYS A 1 189 ? -27.447 4.528 27.593 1.00 86.75 189 LYS A C 1
ATOM 1465 O O . LYS A 1 189 ? -28.611 4.766 27.292 1.00 86.75 189 LYS A O 1
ATOM 1470 N N . THR A 1 190 ? -26.403 4.932 26.872 1.00 79.50 190 THR A N 1
ATOM 1471 C CA . THR A 1 190 ? -26.535 5.740 25.650 1.00 79.50 190 THR A CA 1
ATOM 1472 C C . THR A 1 190 ? -27.168 4.942 24.509 1.00 79.50 190 THR A C 1
ATOM 1474 O O . THR A 1 190 ? -27.965 5.466 23.742 1.00 79.50 190 THR A O 1
ATOM 1477 N N . VAL A 1 191 ? -26.869 3.645 24.432 1.00 76.44 191 VAL A N 1
ATOM 1478 C CA . VAL A 1 191 ? -27.289 2.761 23.339 1.00 76.44 191 VAL A CA 1
ATOM 1479 C C . VAL A 1 191 ? -28.711 2.213 23.503 1.00 76.44 191 VAL A C 1
ATOM 1481 O O . VAL A 1 191 ? -29.351 1.873 22.509 1.00 76.44 191 VAL A O 1
ATOM 1484 N N . LYS A 1 192 ? -29.242 2.126 24.732 1.00 65.06 192 LYS A N 1
ATOM 1485 C CA . LYS A 1 192 ? -30.568 1.536 25.015 1.00 65.06 192 LYS A CA 1
ATOM 1486 C C . LYS A 1 192 ? -31.731 2.152 24.228 1.00 65.06 192 LYS A C 1
ATOM 1488 O O . LYS A 1 192 ? -32.736 1.468 24.063 1.00 65.06 192 LYS A O 1
ATOM 1493 N N . GLY A 1 193 ? -31.597 3.393 23.761 1.00 65.44 193 GLY A N 1
ATOM 1494 C CA . GLY A 1 193 ? -32.603 4.060 22.933 1.00 65.44 193 GLY A CA 1
ATOM 1495 C C . GLY A 1 193 ? -32.591 3.655 21.456 1.00 65.44 193 GLY A C 1
ATOM 1496 O O . GLY A 1 193 ? -33.652 3.649 20.846 1.00 65.44 193 GLY A O 1
ATOM 1497 N N . ASN A 1 194 ? -31.440 3.265 20.884 1.00 67.12 194 ASN A N 1
ATOM 1498 C CA . ASN A 1 194 ? -31.278 3.259 19.417 1.00 67.12 194 ASN A CA 1
ATOM 1499 C C . ASN A 1 194 ? -30.965 1.883 18.803 1.00 67.12 194 ASN A C 1
ATOM 1501 O O . ASN A 1 194 ? -30.430 1.814 17.707 1.00 67.12 194 ASN A O 1
ATOM 1505 N N . HIS A 1 195 ? -31.301 0.776 19.476 1.00 81.44 195 HIS A N 1
ATOM 1506 C CA . HIS A 1 195 ? -31.282 -0.574 18.876 1.00 81.44 195 HIS A CA 1
ATOM 1507 C C . HIS A 1 195 ? -29.938 -1.069 18.293 1.00 81.44 195 HIS A C 1
ATOM 1509 O O . HIS A 1 195 ? -29.929 -1.859 17.351 1.00 81.44 195 HIS A O 1
ATOM 1515 N N . PHE A 1 196 ? -28.806 -0.684 18.877 1.00 85.88 196 PHE A N 1
ATOM 1516 C CA . PHE A 1 196 ? -27.498 -1.133 18.394 1.00 85.88 196 PHE A CA 1
ATOM 1517 C C . PHE A 1 196 ? -27.312 -2.646 18.583 1.00 85.88 196 PHE A C 1
ATOM 1519 O O . PHE A 1 196 ? -27.707 -3.232 19.601 1.00 85.88 196 PHE A O 1
ATOM 1526 N N . SER A 1 197 ? -26.625 -3.266 17.631 1.00 89.50 197 SER A N 1
ATOM 1527 C CA . SER A 1 197 ? -26.175 -4.651 17.706 1.00 89.50 197 SER A CA 1
ATOM 1528 C C . SER A 1 197 ? -25.109 -4.859 18.794 1.00 89.50 197 SER A C 1
ATOM 1530 O O . SER A 1 197 ? -24.449 -3.927 19.259 1.00 89.50 197 SER A O 1
ATOM 1532 N N . GLN A 1 198 ? -24.889 -6.115 19.199 1.00 90.31 198 GLN A N 1
ATOM 1533 C CA . GLN A 1 198 ? -23.815 -6.435 20.149 1.00 90.31 198 GLN A CA 1
ATOM 1534 C C . GLN A 1 198 ? -22.428 -6.090 19.581 1.00 90.31 198 GLN A C 1
ATOM 1536 O O . GLN A 1 198 ? -21.584 -5.578 20.309 1.00 90.31 198 GLN A O 1
ATOM 1541 N N . ALA A 1 199 ? -22.212 -6.309 18.279 1.00 90.38 199 ALA A N 1
ATOM 1542 C CA . ALA A 1 199 ? -20.949 -5.986 17.617 1.00 90.38 199 ALA A CA 1
ATOM 1543 C C . ALA A 1 199 ? -20.641 -4.481 17.670 1.00 90.38 199 ALA A C 1
ATOM 1545 O O . ALA A 1 199 ? -19.496 -4.082 17.886 1.00 90.38 199 ALA A O 1
ATOM 1546 N N . GLU A 1 200 ? -21.665 -3.642 17.529 1.00 90.62 200 GLU A N 1
ATOM 1547 C CA . GLU A 1 200 ? -21.537 -2.194 17.658 1.00 90.62 200 GLU A CA 1
ATOM 1548 C C . GLU A 1 200 ? -21.207 -1.769 19.090 1.00 90.62 200 GLU A C 1
ATOM 1550 O O . GLU A 1 200 ? -20.276 -0.994 19.304 1.00 90.62 200 GLU A O 1
ATOM 1555 N N . LYS A 1 201 ? -21.903 -2.330 20.085 1.00 92.12 201 LYS A N 1
ATOM 1556 C CA . LYS A 1 201 ? -21.602 -2.084 21.505 1.00 92.12 201 LYS A CA 1
ATOM 1557 C C . LYS A 1 201 ? -20.168 -2.468 21.866 1.00 92.12 201 LYS A C 1
ATOM 1559 O O . LYS A 1 201 ? -19.472 -1.696 22.525 1.00 92.12 201 LYS A O 1
ATOM 1564 N N . ASP A 1 202 ? -19.721 -3.637 21.413 1.00 93.62 202 ASP A N 1
ATOM 1565 C CA . ASP A 1 202 ? -18.365 -4.130 21.657 1.00 93.62 202 ASP A CA 1
ATOM 1566 C C . ASP A 1 202 ? -17.322 -3.218 20.989 1.00 93.62 202 ASP A C 1
ATOM 1568 O O . ASP A 1 202 ? -16.284 -2.913 21.577 1.00 93.62 202 ASP A O 1
ATOM 1572 N N . THR A 1 203 ? -17.612 -2.722 19.785 1.00 93.19 203 THR A N 1
ATOM 1573 C CA . THR A 1 203 ? -16.729 -1.800 19.053 1.00 93.19 203 THR A CA 1
ATOM 1574 C C . THR A 1 203 ? -16.646 -0.438 19.741 1.00 93.19 203 THR A C 1
ATOM 1576 O O . THR A 1 203 ? -15.543 0.054 19.981 1.00 93.19 203 THR A O 1
ATOM 1579 N N . ALA A 1 204 ? -17.781 0.139 20.144 1.00 92.81 204 ALA A N 1
ATOM 1580 C CA . ALA A 1 204 ? -17.830 1.370 20.932 1.00 92.81 204 ALA A CA 1
ATOM 1581 C C . ALA A 1 204 ? -17.019 1.241 22.234 1.00 92.81 204 ALA A C 1
ATOM 1583 O O . ALA A 1 204 ? -16.236 2.129 22.578 1.00 92.81 204 ALA A O 1
ATOM 1584 N N . PHE A 1 205 ? -17.145 0.102 22.925 1.00 95.25 205 PHE A N 1
ATOM 1585 C CA . PHE A 1 205 ? -16.387 -0.190 24.141 1.00 95.25 205 PHE A CA 1
ATOM 1586 C C . PHE A 1 205 ? -14.883 -0.210 23.880 1.00 95.25 205 PHE A C 1
ATOM 1588 O O . PHE A 1 205 ? -14.129 0.474 24.575 1.00 95.25 205 PHE A O 1
ATOM 1595 N N . LYS A 1 206 ? -14.446 -0.927 22.840 1.00 95.50 206 LYS A N 1
ATOM 1596 C CA . LYS A 1 206 ? -13.036 -0.975 22.443 1.00 95.50 206 LYS A CA 1
ATOM 1597 C C . LYS A 1 206 ? -12.478 0.401 22.116 1.00 95.50 206 LYS A C 1
ATOM 1599 O O . LYS A 1 206 ? -11.382 0.732 22.563 1.00 95.50 206 LYS A O 1
ATOM 1604 N N . ILE A 1 207 ? -13.219 1.214 21.363 1.00 94.25 207 ILE A N 1
ATOM 1605 C CA . ILE A 1 207 ? -12.783 2.567 21.001 1.00 94.25 207 ILE A CA 1
ATOM 1606 C C . ILE A 1 207 ? -12.586 3.424 22.256 1.00 94.25 207 ILE A C 1
ATOM 1608 O O . ILE A 1 207 ? -11.557 4.091 22.374 1.00 94.25 207 ILE A O 1
ATOM 1612 N N . GLU A 1 208 ? -13.514 3.375 23.214 1.00 94.19 208 GLU A N 1
ATOM 1613 C CA . GLU A 1 208 ? -13.395 4.117 24.475 1.00 94.19 208 GLU A CA 1
ATOM 1614 C C . GLU A 1 208 ? -12.209 3.644 25.326 1.00 94.19 208 GLU A C 1
ATOM 1616 O O . GLU A 1 208 ? -11.442 4.467 25.832 1.00 94.19 208 GLU A O 1
ATOM 1621 N N . VAL A 1 209 ? -11.990 2.329 25.429 1.00 95.00 209 VAL A N 1
ATOM 1622 C CA . VAL A 1 209 ? -10.815 1.764 26.111 1.00 95.00 209 VAL A CA 1
ATOM 1623 C C . VAL A 1 209 ? -9.521 2.229 25.440 1.00 95.00 209 VAL A C 1
ATOM 1625 O O . VAL A 1 209 ? -8.631 2.757 26.110 1.00 95.00 209 VAL A O 1
ATOM 1628 N N . PHE A 1 210 ? -9.408 2.117 24.115 1.00 94.94 210 PHE A N 1
ATOM 1629 C CA . PHE A 1 210 ? -8.214 2.584 23.414 1.00 94.94 210 PHE A CA 1
ATOM 1630 C C . PHE A 1 210 ? -8.035 4.102 23.502 1.00 94.94 210 PHE A C 1
ATOM 1632 O O . PHE A 1 210 ? -6.902 4.569 23.576 1.00 94.94 210 PHE A O 1
ATOM 1639 N N . ASN A 1 211 ? -9.113 4.888 23.569 1.00 93.62 211 ASN A N 1
ATOM 1640 C CA . ASN A 1 211 ? -9.037 6.326 23.822 1.00 93.62 211 ASN A CA 1
ATOM 1641 C C . ASN A 1 211 ? -8.447 6.638 25.210 1.00 93.62 211 ASN A C 1
ATOM 1643 O O . ASN A 1 211 ? -7.701 7.610 25.341 1.00 93.62 211 ASN A O 1
ATOM 1647 N N . LYS A 1 212 ? -8.708 5.807 26.230 1.00 94.56 212 LYS A N 1
ATOM 1648 C CA . LYS A 1 212 ? -8.044 5.909 27.542 1.00 94.56 212 LYS A CA 1
ATOM 1649 C C . LYS A 1 212 ? -6.561 5.568 27.453 1.00 94.56 212 LYS A C 1
ATOM 1651 O O . LYS A 1 212 ? -5.742 6.393 27.850 1.00 94.56 212 LYS A O 1
ATOM 1656 N N . ILE A 1 213 ? -6.216 4.420 26.863 1.00 93.75 213 ILE A N 1
ATOM 1657 C CA . ILE A 1 213 ? -4.816 3.989 26.698 1.00 93.75 213 ILE A CA 1
ATOM 1658 C C . ILE A 1 213 ? -4.024 5.043 25.908 1.00 93.75 213 ILE A C 1
ATOM 1660 O O . ILE A 1 213 ? -2.920 5.414 26.292 1.00 93.75 213 ILE A O 1
ATOM 1664 N N . CYS A 1 214 ? -4.616 5.614 24.861 1.00 91.62 214 CYS A N 1
ATOM 1665 C CA . CYS A 1 214 ? -4.030 6.693 24.068 1.00 91.62 214 CYS A CA 1
ATOM 1666 C C . CYS A 1 214 ? -3.630 7.939 24.839 1.00 91.62 214 CYS A C 1
ATOM 1668 O O . CYS A 1 214 ? -2.678 8.617 24.463 1.00 91.62 214 CYS A O 1
ATOM 1670 N N . ARG A 1 215 ? -4.422 8.301 25.845 1.00 91.00 215 ARG A N 1
ATOM 1671 C CA . ARG A 1 215 ? -4.200 9.500 26.656 1.00 91.00 215 ARG A CA 1
ATOM 1672 C C . ARG A 1 215 ? -3.300 9.212 27.856 1.00 91.00 215 ARG A C 1
ATOM 1674 O O . ARG A 1 215 ? -2.938 10.145 28.563 1.00 91.00 215 ARG A O 1
ATOM 1681 N N . SER A 1 216 ? -2.973 7.944 28.089 1.00 90.06 216 SER A N 1
ATOM 1682 C CA . SER A 1 216 ? -2.023 7.515 29.107 1.00 90.06 216 SER A CA 1
ATOM 1683 C C . SER A 1 216 ? -0.590 7.542 28.569 1.00 90.06 216 SER A C 1
ATOM 1685 O O . SER A 1 216 ? -0.375 7.513 27.360 1.00 90.06 216 SER A O 1
ATOM 1687 N N . GLU A 1 217 ? 0.388 7.543 29.471 1.00 87.62 217 GLU A N 1
ATOM 1688 C CA . GLU A 1 217 ? 1.811 7.354 29.146 1.00 87.62 217 GLU A CA 1
ATOM 1689 C C . GLU A 1 217 ? 2.223 5.866 29.219 1.00 87.62 217 GLU A C 1
ATOM 1691 O O . GLU A 1 217 ? 3.394 5.540 29.405 1.00 87.62 217 GLU A O 1
ATOM 1696 N N . GLU A 1 218 ? 1.263 4.938 29.126 1.00 83.25 218 GLU A N 1
ATOM 1697 C CA . GLU A 1 218 ? 1.530 3.503 29.236 1.00 83.25 218 GLU A CA 1
ATOM 1698 C C . GLU A 1 218 ? 2.189 2.913 27.978 1.00 83.25 218 GLU A C 1
ATOM 1700 O O . GLU A 1 218 ? 2.030 3.386 26.847 1.00 83.25 218 GLU A O 1
ATOM 1705 N N . ASP A 1 219 ? 2.892 1.793 28.171 1.00 82.88 219 ASP A N 1
ATOM 1706 C CA . ASP A 1 219 ? 3.424 0.991 27.073 1.00 82.88 219 ASP A CA 1
ATOM 1707 C C . ASP A 1 219 ? 2.329 0.647 26.059 1.00 82.88 219 ASP A C 1
ATOM 1709 O O . ASP A 1 219 ? 1.280 0.106 26.404 1.00 82.88 219 ASP A O 1
ATOM 1713 N N . GLY A 1 220 ? 2.620 0.870 24.778 1.00 86.31 220 GLY A N 1
ATOM 1714 C CA . GLY A 1 220 ? 1.686 0.552 23.700 1.00 86.31 220 GLY A CA 1
ATOM 1715 C C . GLY A 1 220 ? 0.762 1.695 23.294 1.00 86.31 220 GLY A C 1
ATOM 1716 O O . GLY A 1 220 ? -0.009 1.491 22.359 1.00 86.31 220 GLY A O 1
ATOM 1717 N N . GLN A 1 221 ? 0.889 2.889 23.889 1.00 89.44 221 GLN A N 1
ATOM 1718 C CA . GLN A 1 221 ? 0.119 4.092 23.538 1.00 89.44 221 GLN A CA 1
ATOM 1719 C C . GLN A 1 221 ? -0.008 4.310 22.018 1.00 89.44 221 GLN A C 1
ATOM 1721 O O . GLN A 1 221 ? -1.113 4.416 21.494 1.00 89.44 221 GLN A O 1
ATOM 1726 N N . ALA A 1 222 ? 1.106 4.298 21.275 1.00 86.38 222 ALA A N 1
ATOM 1727 C CA . ALA A 1 222 ? 1.089 4.509 19.823 1.00 86.38 222 ALA A CA 1
ATOM 1728 C C . ALA A 1 222 ? 0.280 3.439 19.058 1.00 86.38 222 ALA A C 1
ATOM 1730 O O . ALA A 1 222 ? -0.453 3.758 18.122 1.00 86.38 222 ALA A O 1
ATOM 1731 N N . LEU A 1 223 ? 0.380 2.170 19.471 1.00 89.75 223 LEU A N 1
ATOM 1732 C CA . LEU A 1 223 ? -0.384 1.071 18.869 1.00 89.75 223 LEU A CA 1
ATOM 1733 C C . LEU A 1 223 ? -1.868 1.160 19.230 1.00 89.75 223 LEU A C 1
ATOM 1735 O O . LEU A 1 223 ? -2.711 0.947 18.363 1.00 89.75 223 LEU A O 1
ATOM 1739 N N . ALA A 1 224 ? -2.179 1.514 20.477 1.00 91.00 224 ALA A N 1
ATOM 1740 C CA . ALA A 1 224 ? -3.539 1.761 20.930 1.00 91.00 224 ALA A CA 1
ATOM 1741 C C . ALA A 1 224 ? -4.199 2.896 20.136 1.00 91.00 224 ALA A C 1
ATOM 1743 O O . ALA A 1 224 ? -5.343 2.748 19.720 1.00 91.00 224 ALA A O 1
ATOM 1744 N N . CYS A 1 225 ? -3.475 3.978 19.834 1.00 90.00 225 CYS A N 1
ATOM 1745 C CA . CYS A 1 225 ? -4.019 5.078 19.031 1.00 90.00 225 CYS A CA 1
ATOM 1746 C C . CYS A 1 225 ? -4.230 4.723 17.583 1.00 90.00 225 CYS A C 1
ATOM 1748 O O . CYS A 1 225 ? -5.316 4.958 17.060 1.00 90.00 225 CYS A O 1
ATOM 1750 N N . SER A 1 226 ? -3.259 4.054 16.970 1.00 87.38 226 SER A N 1
ATOM 1751 C CA . SER A 1 226 ? -3.455 3.522 15.628 1.00 87.38 226 SER A CA 1
ATOM 1752 C C . SER A 1 226 ? -4.658 2.568 15.569 1.00 87.38 226 SER A C 1
ATOM 1754 O O . SER A 1 226 ? -5.446 2.638 14.623 1.00 87.38 226 SER A O 1
ATOM 1756 N N . ARG A 1 227 ? -4.860 1.717 16.591 1.00 93.00 227 ARG A N 1
ATOM 1757 C CA . ARG A 1 227 ? -6.012 0.804 16.641 1.00 93.00 227 ARG A CA 1
ATOM 1758 C C . ARG A 1 227 ? -7.333 1.530 16.889 1.00 93.00 227 ARG A C 1
ATOM 1760 O O . ARG A 1 227 ? -8.303 1.193 16.219 1.00 93.00 227 ARG A O 1
ATOM 1767 N N . ARG A 1 228 ? -7.372 2.525 17.781 1.00 93.62 228 ARG A N 1
ATOM 1768 C CA . ARG A 1 228 ? -8.540 3.395 18.005 1.00 93.62 228 ARG A CA 1
ATOM 1769 C C . ARG A 1 228 ? -8.990 4.044 16.703 1.00 93.62 228 ARG A C 1
ATOM 1771 O O . ARG A 1 228 ? -10.162 3.967 16.365 1.00 93.62 228 ARG A O 1
ATOM 1778 N N . ASP A 1 229 ? -8.056 4.657 15.980 1.00 87.75 229 ASP A N 1
ATOM 1779 C CA . ASP A 1 229 ? -8.358 5.385 14.746 1.00 87.75 229 ASP A CA 1
ATOM 1780 C C . ASP A 1 229 ? -8.832 4.424 13.649 1.00 87.75 229 ASP A C 1
ATOM 1782 O O . ASP A 1 229 ? -9.786 4.727 12.938 1.00 87.75 229 ASP A O 1
ATOM 1786 N N . SER A 1 230 ? -8.247 3.222 13.581 1.00 87.75 230 SER A N 1
ATOM 1787 C CA . SER A 1 230 ? -8.724 2.162 12.681 1.00 87.75 230 SER A CA 1
ATOM 1788 C C . SER A 1 230 ? -10.147 1.714 13.030 1.00 87.75 230 SER A C 1
ATOM 1790 O O . SER A 1 230 ? -10.977 1.597 12.141 1.00 87.75 230 SER A O 1
ATOM 1792 N N . LEU A 1 231 ? -10.456 1.498 14.315 1.00 90.56 231 LEU A N 1
ATOM 1793 C CA . LEU A 1 231 ? -11.801 1.118 14.760 1.00 90.56 231 LEU A CA 1
ATOM 1794 C C . LEU A 1 231 ? -12.830 2.228 14.508 1.00 90.56 231 LEU A C 1
ATOM 1796 O O . LEU A 1 231 ? -13.961 1.924 14.152 1.00 90.56 231 LEU A O 1
ATOM 1800 N N . LEU A 1 232 ? -12.447 3.500 14.658 1.00 88.00 232 LEU A N 1
ATOM 1801 C CA . LEU A 1 232 ? -13.295 4.641 14.301 1.00 88.00 232 LEU A CA 1
ATOM 1802 C C . LEU A 1 232 ? -13.600 4.662 12.798 1.00 88.00 232 LEU A C 1
ATOM 1804 O O . LEU A 1 232 ? -14.752 4.848 12.423 1.00 88.00 232 LEU A O 1
ATOM 1808 N N . GLN A 1 233 ? -12.603 4.414 11.944 1.00 84.81 233 GLN A N 1
ATOM 1809 C CA . GLN A 1 233 ? -12.813 4.301 10.496 1.00 84.81 233 GLN A CA 1
ATOM 1810 C C . GLN A 1 233 ? -13.684 3.091 10.130 1.00 84.81 233 GLN A C 1
ATOM 1812 O O . GLN A 1 233 ? -14.600 3.224 9.324 1.00 84.81 233 GLN A O 1
ATOM 1817 N N . GLU A 1 234 ? -13.433 1.924 10.738 1.00 86.12 234 GLU A N 1
ATOM 1818 C CA . GLU A 1 234 ? -14.252 0.713 10.564 1.00 86.12 234 GLU A CA 1
ATOM 1819 C C . GLU A 1 234 ? -15.713 0.968 10.967 1.00 86.12 234 GLU A C 1
ATOM 1821 O O . GLU A 1 234 ? -16.625 0.500 10.292 1.00 86.12 234 GLU A O 1
ATOM 1826 N N . ALA A 1 235 ? -15.925 1.738 12.037 1.00 86.62 235 ALA A N 1
ATOM 1827 C CA . ALA A 1 235 ? -17.239 2.094 12.552 1.00 86.62 235 ALA A CA 1
ATOM 1828 C C . ALA A 1 235 ? -17.986 3.143 11.715 1.00 86.62 235 ALA A C 1
ATOM 1830 O O . ALA A 1 235 ? -19.211 3.151 11.714 1.00 86.62 235 ALA A O 1
ATOM 1831 N N . GLN A 1 236 ? -17.275 4.041 11.034 1.00 83.56 236 GLN A N 1
ATOM 1832 C CA . GLN A 1 236 ? -17.873 5.095 10.204 1.00 83.56 236 GLN A CA 1
ATOM 1833 C C . GLN A 1 236 ? -18.049 4.678 8.738 1.00 83.56 236 GLN A C 1
ATOM 1835 O O . GLN A 1 236 ? -18.750 5.354 7.987 1.00 83.56 236 GLN A O 1
ATOM 1840 N N . GLY A 1 237 ? -17.382 3.604 8.312 1.00 78.44 237 GLY A N 1
ATOM 1841 C CA . GLY A 1 237 ? -17.397 3.139 6.930 1.00 78.44 237 GLY A CA 1
ATOM 1842 C C . GLY A 1 237 ? -18.699 2.450 6.510 1.00 78.44 237 GLY A C 1
ATOM 1843 O O . GLY A 1 237 ? -19.641 2.275 7.278 1.00 78.44 237 GLY A O 1
ATOM 1844 N N . SER A 1 238 ? -18.719 1.973 5.265 1.00 63.09 238 SER A N 1
ATOM 1845 C CA . SER A 1 238 ? -19.800 1.162 4.679 1.00 63.09 238 SER A CA 1
ATOM 1846 C C . SER A 1 238 ? -19.824 -0.297 5.173 1.00 63.09 238 SER A C 1
ATOM 1848 O O . SER A 1 238 ? -20.374 -1.179 4.512 1.00 63.09 238 SER A O 1
ATOM 1850 N N . GLY A 1 239 ? -19.180 -0.573 6.311 1.00 74.38 239 GLY A N 1
ATOM 1851 C CA . GLY A 1 239 ? -19.147 -1.891 6.937 1.00 74.38 239 GLY A CA 1
ATOM 1852 C C . GLY A 1 239 ? -20.433 -2.206 7.710 1.00 74.38 239 GLY A C 1
ATOM 1853 O O . GLY A 1 239 ? -21.346 -1.396 7.750 1.00 74.38 239 GLY A O 1
ATOM 1854 N N . PRO A 1 240 ? -20.516 -3.370 8.374 1.00 74.56 240 PRO A N 1
ATOM 1855 C CA . PRO A 1 240 ? -21.692 -3.766 9.160 1.00 74.56 240 PRO A CA 1
ATOM 1856 C C . PRO A 1 240 ? -21.866 -2.981 10.475 1.00 74.56 240 PRO A C 1
ATOM 1858 O O . PRO A 1 240 ? -22.762 -3.296 11.253 1.00 74.56 240 PRO A O 1
ATOM 1861 N N . ILE A 1 241 ? -20.974 -2.033 10.763 1.00 80.81 241 ILE A N 1
ATOM 1862 C CA . ILE A 1 241 ? -20.955 -1.200 11.964 1.00 80.81 241 ILE A CA 1
ATOM 1863 C C . ILE A 1 241 ? -21.135 0.231 11.469 1.00 80.81 241 ILE A C 1
ATOM 1865 O O . ILE A 1 241 ? -20.320 0.685 10.671 1.00 80.81 241 ILE A O 1
ATOM 1869 N N . HIS A 1 242 ? -22.170 0.925 11.938 1.00 82.81 242 HIS A N 1
ATOM 1870 C CA . HIS A 1 242 ? -22.470 2.293 11.513 1.00 82.81 242 HIS A CA 1
ATOM 1871 C C . HIS A 1 242 ? -22.525 3.229 12.719 1.00 82.81 242 HIS A C 1
ATOM 1873 O O . HIS A 1 242 ? -23.576 3.769 13.050 1.00 82.81 242 HIS A O 1
ATOM 1879 N N . LEU A 1 243 ? -21.393 3.424 13.398 1.00 85.19 243 LEU A N 1
ATOM 1880 C CA . LEU A 1 243 ? -21.303 4.221 14.620 1.00 85.19 243 LEU A CA 1
ATOM 1881 C C . LEU A 1 243 ? -20.588 5.543 14.399 1.00 85.19 243 LEU A C 1
ATOM 1883 O O . LEU A 1 243 ? -19.443 5.602 13.953 1.00 85.19 243 LEU A O 1
ATOM 1887 N N . CYS A 1 244 ? -21.239 6.608 14.840 1.00 84.31 244 CYS A N 1
ATOM 1888 C CA . CYS A 1 244 ? -20.689 7.946 14.863 1.00 84.31 244 CYS A CA 1
ATOM 1889 C C . CYS A 1 244 ? -20.544 8.422 16.308 1.00 84.31 244 CYS A C 1
ATOM 1891 O O . CYS A 1 244 ? -21.478 8.341 17.109 1.00 84.31 244 CYS A O 1
ATOM 1893 N N . TYR A 1 245 ? -19.354 8.930 16.634 1.00 80.69 245 TYR A N 1
ATOM 1894 C CA . TYR A 1 245 ? -19.056 9.508 17.938 1.00 80.69 245 TYR A CA 1
ATOM 1895 C C . TYR A 1 245 ? -19.406 10.993 17.948 1.00 80.69 245 TYR A C 1
ATOM 1897 O O . TYR A 1 245 ? -18.874 11.765 17.146 1.00 80.69 245 TYR A O 1
ATOM 1905 N N . GLN A 1 246 ? -20.280 11.413 18.858 1.00 73.38 246 GLN A N 1
ATOM 1906 C CA . GLN A 1 246 ? -20.580 12.828 19.034 1.00 73.38 246 GLN A CA 1
ATOM 1907 C C . GLN A 1 246 ? -19.557 13.445 19.995 1.00 73.38 246 GLN A C 1
ATOM 1909 O O . GLN A 1 246 ? -19.476 13.097 21.172 1.00 73.38 246 GLN A O 1
ATOM 1914 N N . GLY A 1 247 ? -18.737 14.363 19.473 1.00 64.19 247 GLY A N 1
ATOM 1915 C CA . GLY A 1 247 ? -17.639 15.006 20.209 1.00 64.19 247 GLY A CA 1
ATOM 1916 C C . GLY A 1 247 ? -18.061 15.891 21.392 1.00 64.19 247 GLY A C 1
ATOM 1917 O O . GLY A 1 247 ? -17.200 16.447 22.066 1.00 64.19 247 GLY A O 1
ATOM 1918 N N . ASP A 1 248 ? -19.361 16.021 21.656 1.00 61.31 248 ASP A N 1
ATOM 1919 C CA . ASP A 1 248 ? -19.953 16.735 22.791 1.00 61.31 248 ASP A CA 1
ATOM 1920 C C . ASP A 1 248 ? -20.215 15.830 24.011 1.00 61.31 248 ASP A C 1
ATOM 1922 O O . ASP A 1 248 ? -20.881 16.249 24.955 1.00 61.31 248 ASP A O 1
ATOM 1926 N N . PHE A 1 249 ? -19.684 14.601 24.009 1.00 54.12 249 PHE A N 1
ATOM 1927 C CA . PHE A 1 249 ? -19.887 13.593 25.056 1.00 54.12 249 PHE A CA 1
ATOM 1928 C C . PHE A 1 249 ? -21.327 13.066 25.171 1.00 54.12 249 PHE A C 1
ATOM 1930 O O . PHE A 1 249 ? -21.620 12.333 26.117 1.00 54.12 249 PHE A O 1
ATOM 1937 N N . SER A 1 250 ? -22.218 13.372 24.216 1.00 62.59 250 SER A N 1
ATOM 1938 C CA . SER A 1 250 ? -23.552 12.746 24.152 1.00 62.59 250 SER A CA 1
ATOM 1939 C C . SER A 1 250 ? -23.483 11.248 23.814 1.00 62.59 250 SER A C 1
ATOM 1941 O O . SER A 1 250 ? -24.410 10.497 24.114 1.00 62.59 250 SER A O 1
ATOM 1943 N N . GLY A 1 251 ? -22.326 10.793 23.320 1.00 79.00 251 GLY A N 1
ATOM 1944 C CA . GLY A 1 251 ? -21.945 9.394 23.191 1.00 79.00 251 GLY A CA 1
ATOM 1945 C C . GLY A 1 251 ? -22.039 8.883 21.756 1.00 79.00 251 GLY A C 1
ATOM 1946 O O . GLY A 1 251 ? -21.669 9.583 20.812 1.00 79.00 251 GLY A O 1
ATOM 1947 N N . TRP A 1 252 ? -22.446 7.625 21.604 1.00 85.69 252 TRP A N 1
ATOM 1948 C CA . TRP A 1 252 ? -22.499 6.924 20.321 1.00 85.69 252 TRP A CA 1
ATOM 1949 C C . TRP A 1 252 ? -23.898 7.012 19.707 1.00 85.69 252 TRP A C 1
ATOM 1951 O O . TRP A 1 252 ? -24.885 6.808 20.412 1.00 85.69 252 TRP A O 1
ATOM 1961 N N . LYS A 1 253 ? -23.974 7.256 18.394 1.00 85.25 253 LYS A N 1
ATOM 1962 C CA . LYS A 1 253 ? -25.205 7.214 17.583 1.00 85.25 253 LYS A CA 1
ATOM 1963 C C . LYS A 1 253 ? -24.984 6.462 16.272 1.00 85.25 253 LYS A C 1
ATOM 1965 O O . LYS A 1 253 ? -23.832 6.260 15.885 1.00 85.25 253 LYS A O 1
ATOM 1970 N N . HIS A 1 254 ? -26.057 6.116 15.565 1.00 83.62 254 HIS A N 1
ATOM 1971 C CA . HIS A 1 254 ? -25.924 5.670 14.182 1.00 83.62 254 HIS A CA 1
ATOM 1972 C C . HIS A 1 254 ? -25.511 6.829 13.266 1.00 83.62 254 HIS A C 1
ATOM 1974 O O . HIS A 1 254 ? -25.935 7.975 13.450 1.00 83.62 254 HIS A O 1
ATOM 1980 N N . CYS A 1 255 ? -24.634 6.552 12.301 1.00 78.06 255 CYS A N 1
ATOM 1981 C CA . CYS A 1 255 ? -24.085 7.587 11.420 1.00 78.06 255 CYS A CA 1
ATOM 1982 C C . CYS A 1 255 ? -25.097 8.206 10.449 1.00 78.06 255 CYS A C 1
ATOM 1984 O O . CYS A 1 255 ? -24.913 9.348 10.037 1.00 78.06 255 CYS A O 1
ATOM 1986 N N . ASP A 1 256 ? -26.168 7.497 10.108 1.00 74.81 256 ASP A N 1
ATOM 1987 C CA . ASP A 1 256 ? -27.196 7.955 9.168 1.00 74.81 256 ASP A CA 1
ATOM 1988 C C . ASP A 1 256 ? -28.196 8.958 9.775 1.00 74.81 256 ASP A C 1
ATOM 1990 O O . ASP A 1 256 ? -29.101 9.432 9.089 1.00 74.81 256 ASP A O 1
ATOM 1994 N N . GLY A 1 257 ? -28.040 9.306 11.058 1.00 58.78 257 GLY A N 1
ATOM 1995 C CA . GLY A 1 257 ? -28.941 10.224 11.751 1.00 58.78 257 GLY A CA 1
ATOM 1996 C C . GLY A 1 257 ? -30.345 9.660 11.966 1.00 58.78 257 GLY A C 1
ATOM 1997 O O . GLY A 1 257 ? -31.241 10.415 12.343 1.00 58.78 257 GLY A O 1
ATOM 1998 N N . THR A 1 258 ? -30.556 8.358 11.745 1.00 54.06 258 THR A N 1
ATOM 1999 C CA . THR A 1 258 ? -31.813 7.713 12.105 1.00 54.06 258 THR A CA 1
ATOM 2000 C C . THR A 1 258 ? -31.808 7.420 13.602 1.00 54.06 258 THR A C 1
ATOM 2002 O O . THR A 1 258 ? -31.367 6.376 14.079 1.00 54.06 258 THR A O 1
ATOM 2005 N N . ASP A 1 259 ? -32.321 8.367 14.384 1.00 49.97 259 ASP A N 1
ATOM 2006 C CA . ASP A 1 259 ? -32.857 8.035 15.700 1.00 49.97 259 ASP A CA 1
ATOM 2007 C C . ASP A 1 259 ? -34.070 7.130 15.437 1.00 49.97 259 ASP A C 1
ATOM 2009 O O . ASP A 1 259 ? -35.150 7.589 15.055 1.00 49.97 259 ASP A O 1
ATOM 2013 N N . VAL A 1 260 ? -33.866 5.811 15.512 1.00 48.25 260 VAL A N 1
ATOM 2014 C CA . VAL A 1 260 ? -34.879 4.783 15.227 1.00 48.25 260 VAL A CA 1
ATOM 2015 C C . VAL A 1 260 ? -35.911 4.750 16.359 1.00 48.25 260 VAL A C 1
ATOM 2017 O O . VAL A 1 260 ? -36.095 3.734 17.017 1.00 48.25 260 VAL A O 1
ATOM 2020 N N . GLU A 1 261 ? -36.598 5.859 16.627 1.00 42.66 261 GLU A N 1
ATOM 2021 C CA . GLU A 1 261 ? -37.624 5.895 17.670 1.00 42.66 261 GLU A CA 1
ATOM 2022 C C . GLU A 1 261 ? -38.986 5.379 17.178 1.00 42.66 261 GLU A C 1
ATOM 2024 O O . GLU A 1 261 ? -39.857 5.144 18.003 1.00 42.66 261 GLU A O 1
ATOM 2029 N N . ASN A 1 262 ? -39.197 5.143 15.871 1.00 41.28 262 ASN A N 1
ATOM 2030 C CA . ASN A 1 262 ? -40.448 4.565 15.338 1.00 41.28 262 ASN A CA 1
ATOM 2031 C C . ASN A 1 262 ? -40.335 4.048 13.884 1.00 41.28 262 ASN A C 1
ATOM 2033 O O . ASN A 1 262 ? -41.104 4.463 13.014 1.00 41.28 262 ASN A O 1
ATOM 2037 N N . VAL A 1 263 ? -39.417 3.124 13.579 1.00 39.44 263 VAL A N 1
ATOM 2038 C CA . VAL A 1 263 ? -39.444 2.432 12.272 1.00 39.44 263 VAL A CA 1
ATOM 2039 C C . VAL A 1 263 ? -40.055 1.035 12.448 1.00 39.44 263 VAL A C 1
ATOM 2041 O O . VAL A 1 263 ? -39.426 0.173 13.064 1.00 39.44 263 VAL A O 1
ATOM 2044 N N . PRO A 1 264 ? -41.280 0.764 11.950 1.00 41.97 264 PRO A N 1
ATOM 2045 C CA . PRO A 1 264 ? -41.796 -0.600 11.896 1.00 41.97 264 PRO A CA 1
ATOM 2046 C C . PRO A 1 264 ? -40.849 -1.457 11.048 1.00 41.97 264 PRO A C 1
ATOM 2048 O O . PRO A 1 264 ? -40.355 -0.998 10.022 1.00 41.97 264 PRO A O 1
ATOM 2051 N N . ALA A 1 265 ? -40.613 -2.699 11.479 1.00 44.44 265 ALA A N 1
ATOM 2052 C CA . ALA A 1 265 ? -39.579 -3.633 11.006 1.00 44.44 265 ALA A CA 1
ATOM 2053 C C . ALA A 1 265 ? -39.661 -4.078 9.520 1.00 44.44 265 ALA A C 1
ATOM 2055 O O . ALA A 1 265 ? -39.261 -5.187 9.179 1.00 44.44 265 ALA A O 1
ATOM 2056 N N . SER A 1 266 ? -40.202 -3.265 8.615 1.00 42.56 266 SER A N 1
ATOM 2057 C CA . SER A 1 266 ? -40.423 -3.598 7.203 1.00 42.56 266 SER A CA 1
ATOM 2058 C C . SER A 1 266 ? -39.847 -2.589 6.210 1.00 42.56 266 SER A C 1
ATOM 2060 O O . SER A 1 266 ? -40.172 -2.674 5.031 1.00 42.56 266 SER A O 1
ATOM 2062 N N . ILE A 1 267 ? -38.977 -1.669 6.634 1.00 43.22 267 ILE A N 1
ATOM 2063 C CA . ILE A 1 267 ? -38.272 -0.774 5.705 1.00 43.22 267 ILE A CA 1
ATOM 2064 C C . ILE A 1 267 ? -36.772 -0.786 6.021 1.00 43.22 267 ILE A C 1
ATOM 2066 O O . ILE A 1 267 ? -36.203 0.192 6.487 1.00 43.22 267 ILE A O 1
ATOM 2070 N N . VAL A 1 268 ? -36.122 -1.926 5.772 1.00 38.91 268 VAL A N 1
ATOM 2071 C CA . VAL A 1 268 ? -34.704 -1.913 5.391 1.00 38.91 268 VAL A CA 1
ATOM 2072 C C . VAL A 1 268 ? -34.704 -1.543 3.914 1.00 38.91 268 VAL A C 1
ATOM 2074 O O . VAL A 1 268 ? -34.834 -2.406 3.049 1.00 38.91 268 VAL A O 1
ATOM 2077 N N . THR A 1 269 ? -34.684 -0.248 3.615 1.00 41.75 269 THR A N 1
ATOM 2078 C CA . THR A 1 269 ? -34.330 0.197 2.267 1.00 41.75 269 THR A CA 1
ATOM 2079 C C . THR A 1 269 ? -32.831 -0.001 2.131 1.00 41.75 269 THR A C 1
ATOM 2081 O O . THR A 1 269 ? -32.057 0.665 2.813 1.00 41.75 269 THR A O 1
ATOM 2084 N N . GLU A 1 270 ? -32.437 -0.955 1.287 1.00 44.34 270 GLU A N 1
ATOM 2085 C CA . GLU A 1 270 ? -31.071 -1.062 0.772 1.00 44.34 270 GLU A CA 1
ATOM 2086 C C . GLU A 1 270 ? -30.574 0.326 0.326 1.00 44.34 270 GLU A C 1
ATOM 2088 O O . GLU A 1 270 ? -31.391 1.127 -0.153 1.00 44.34 270 GLU A O 1
ATOM 2093 N N . PRO A 1 271 ? -29.267 0.635 0.462 1.00 42.78 271 PRO A N 1
ATOM 2094 C CA . PRO A 1 271 ? -28.716 1.862 -0.093 1.00 42.78 271 PRO A CA 1
ATOM 2095 C C . PRO A 1 271 ? -29.129 1.945 -1.561 1.00 42.78 271 PRO A C 1
ATOM 2097 O O . PRO A 1 271 ? -28.865 1.034 -2.350 1.00 42.78 271 PRO A O 1
ATOM 2100 N N . SER A 1 272 ? -29.838 3.024 -1.896 1.00 48.75 272 SER A N 1
ATOM 2101 C CA . SER A 1 272 ? -30.218 3.350 -3.264 1.00 48.75 272 SER A CA 1
ATOM 2102 C C . SER A 1 272 ? -29.001 3.139 -4.160 1.00 48.75 272 SER A C 1
ATOM 2104 O O . SER A 1 272 ? -27.938 3.709 -3.910 1.00 48.75 272 SER A O 1
ATOM 2106 N N . SER A 1 273 ? -29.133 2.336 -5.219 1.00 56.06 273 SER A N 1
ATOM 2107 C CA . SER A 1 273 ? -28.024 2.030 -6.134 1.00 56.06 273 SER A CA 1
ATOM 2108 C C . SER A 1 273 ? -27.469 3.266 -6.872 1.00 56.06 273 SER A C 1
ATOM 2110 O O . SER A 1 273 ? -26.626 3.115 -7.754 1.00 56.06 273 SER A O 1
ATOM 2112 N N . SER A 1 274 ? -27.962 4.472 -6.565 1.00 63.53 274 SER A N 1
ATOM 2113 C CA . SER A 1 274 ? -27.507 5.758 -7.094 1.00 63.53 274 SER A CA 1
ATOM 2114 C C . SER A 1 274 ? -26.151 6.208 -6.553 1.00 63.53 274 SER A C 1
ATOM 2116 O O . SER A 1 274 ? -25.473 6.982 -7.227 1.00 63.53 274 SER A O 1
ATOM 2118 N N . ASP A 1 275 ? -25.742 5.727 -5.375 1.00 69.06 275 ASP A N 1
ATOM 2119 C CA . ASP A 1 275 ? -24.592 6.304 -4.660 1.00 69.06 275 ASP A CA 1
ATOM 2120 C C . ASP A 1 275 ? -23.304 5.486 -4.835 1.00 69.06 275 ASP A C 1
ATOM 2122 O O . ASP A 1 275 ? -22.209 5.961 -4.536 1.00 69.06 275 ASP A O 1
ATOM 2126 N N . ALA A 1 276 ? -23.408 4.278 -5.395 1.00 82.69 276 ALA A N 1
ATOM 2127 C CA . ALA A 1 276 ? -22.254 3.443 -5.697 1.00 82.69 276 ALA A CA 1
ATOM 2128 C C . ALA A 1 276 ? -21.464 3.967 -6.915 1.00 82.69 276 ALA A C 1
ATOM 2130 O O . ALA A 1 276 ? -22.022 4.438 -7.915 1.00 82.69 276 ALA A O 1
ATOM 2131 N N . PHE A 1 277 ? -20.138 3.847 -6.851 1.00 90.56 277 PHE A N 1
ATOM 2132 C CA . PHE A 1 277 ? -19.260 4.088 -7.993 1.00 90.56 277 PHE A CA 1
ATOM 2133 C C . PHE A 1 277 ? -19.284 2.909 -8.966 1.00 90.56 277 PHE A C 1
ATOM 2135 O O . PHE A 1 277 ? -19.253 1.743 -8.568 1.00 90.56 277 PHE A O 1
ATOM 2142 N N . THR A 1 278 ? -19.321 3.218 -10.260 1.00 92.69 278 THR A N 1
ATOM 2143 C CA . THR A 1 278 ? -19.151 2.221 -11.321 1.00 92.69 278 THR A CA 1
ATOM 2144 C C . THR A 1 278 ? -17.683 1.771 -11.413 1.00 92.69 278 THR A C 1
ATOM 2146 O O . THR A 1 278 ? -16.790 2.451 -10.897 1.00 92.69 278 THR A O 1
ATOM 2149 N N . PRO A 1 279 ? -17.372 0.646 -12.085 1.00 88.94 279 PRO A N 1
ATOM 2150 C CA . PRO A 1 279 ? -15.986 0.256 -12.352 1.00 88.94 279 PRO A CA 1
ATOM 2151 C C . PRO A 1 279 ? -15.177 1.337 -13.087 1.00 88.94 279 PRO A C 1
ATOM 2153 O O . PRO A 1 279 ? -13.981 1.491 -12.848 1.00 88.94 279 PRO A O 1
ATOM 2156 N N . GLU A 1 280 ? -15.819 2.096 -13.973 1.00 90.69 280 GLU A N 1
ATOM 2157 C CA . GLU A 1 280 ? -15.221 3.220 -14.690 1.00 90.69 280 GLU A CA 1
ATOM 2158 C C . GLU A 1 280 ? -14.927 4.405 -13.764 1.00 90.69 280 GLU A C 1
ATOM 2160 O O . GLU A 1 280 ? -13.850 4.997 -13.868 1.00 90.69 280 GLU A O 1
ATOM 2165 N N . ASP A 1 281 ? -15.834 4.711 -12.832 1.00 94.69 281 ASP A N 1
ATOM 2166 C CA . ASP A 1 281 ? -15.618 5.745 -11.813 1.00 94.69 281 ASP A CA 1
ATOM 2167 C C . ASP A 1 281 ? -14.421 5.386 -10.924 1.00 94.69 281 ASP A C 1
ATOM 2169 O O . ASP A 1 281 ? -13.544 6.220 -10.709 1.00 94.69 281 ASP A O 1
ATOM 2173 N N . ASN A 1 282 ? -14.328 4.125 -10.485 1.00 89.88 282 ASN A N 1
ATOM 2174 C CA . ASN A 1 282 ? -13.219 3.649 -9.654 1.00 89.88 282 ASN A CA 1
ATOM 2175 C C . ASN A 1 282 ? -11.860 3.795 -10.354 1.00 89.88 282 ASN A C 1
ATOM 2177 O O . ASN A 1 282 ? -10.900 4.230 -9.727 1.00 89.88 282 ASN A O 1
ATOM 2181 N N . LYS A 1 283 ? -11.770 3.524 -11.665 1.00 90.62 283 LYS A N 1
ATOM 2182 C CA . LYS A 1 283 ? -10.523 3.739 -12.429 1.00 90.62 283 LYS A CA 1
ATOM 2183 C C . LYS A 1 283 ? -10.091 5.206 -12.447 1.00 90.62 283 LYS A C 1
ATOM 2185 O O . LYS A 1 283 ? -8.900 5.500 -12.396 1.00 90.62 283 LYS A O 1
ATOM 2190 N N . ILE A 1 284 ? -11.051 6.123 -12.559 1.00 95.62 284 ILE A N 1
ATOM 2191 C CA . ILE A 1 284 ? -10.774 7.563 -12.564 1.00 95.62 284 ILE A CA 1
ATOM 2192 C C . ILE A 1 284 ? -10.379 8.036 -11.159 1.00 95.62 284 ILE A C 1
ATOM 2194 O O . ILE A 1 284 ? -9.443 8.821 -11.039 1.00 95.62 284 ILE A O 1
ATOM 2198 N N . ILE A 1 285 ? -11.038 7.523 -10.117 1.00 94.69 285 ILE A N 1
ATOM 2199 C CA . ILE A 1 285 ? -10.694 7.773 -8.711 1.00 94.69 285 ILE A CA 1
ATOM 2200 C C . ILE A 1 285 ? -9.264 7.302 -8.403 1.00 94.69 285 ILE A C 1
ATOM 2202 O O . ILE A 1 285 ? -8.464 8.080 -7.892 1.00 94.69 285 ILE A O 1
ATOM 2206 N N . GLU A 1 286 ? -8.894 6.080 -8.794 1.00 90.12 286 GLU A N 1
ATOM 2207 C CA . GLU A 1 286 ? -7.532 5.557 -8.607 1.00 90.12 286 GLU A CA 1
ATOM 2208 C C . GLU A 1 286 ? -6.478 6.434 -9.306 1.00 90.12 286 GLU A C 1
ATOM 2210 O O . GLU A 1 286 ? -5.411 6.712 -8.752 1.00 90.12 286 GLU A O 1
ATOM 2215 N N . GLN A 1 287 ? -6.777 6.912 -10.519 1.00 92.94 287 GLN A N 1
ATOM 2216 C CA . GLN A 1 287 ? -5.894 7.822 -11.247 1.00 92.94 287 GLN A CA 1
ATOM 2217 C C . GLN A 1 287 ? -5.780 9.191 -10.554 1.00 92.94 287 GLN A C 1
ATOM 2219 O O . GLN A 1 287 ? -4.699 9.786 -10.540 1.00 92.94 287 GLN A O 1
ATOM 2224 N N . ALA A 1 288 ? -6.872 9.684 -9.972 1.00 94.69 288 ALA A N 1
ATOM 2225 C CA . ALA A 1 288 ? -6.923 10.932 -9.223 1.00 94.69 288 ALA A CA 1
ATOM 2226 C C . ALA A 1 288 ? -6.074 10.866 -7.946 1.00 94.69 288 ALA A C 1
ATOM 2228 O O . ALA A 1 288 ? -5.247 11.755 -7.728 1.00 94.69 288 ALA A O 1
ATOM 2229 N N . ASP A 1 289 ? -6.196 9.786 -7.170 1.00 91.00 289 ASP A N 1
ATOM 2230 C CA . ASP A 1 289 ? -5.391 9.549 -5.966 1.00 91.00 289 ASP A CA 1
ATOM 2231 C C . ASP A 1 289 ? -3.897 9.460 -6.300 1.00 91.00 289 ASP A C 1
ATOM 2233 O O . ASP A 1 289 ? -3.070 10.123 -5.669 1.00 91.00 289 ASP A O 1
ATOM 2237 N N . TYR A 1 290 ? -3.549 8.728 -7.364 1.00 87.88 290 TYR A N 1
ATOM 2238 C CA . TYR A 1 290 ? -2.171 8.629 -7.844 1.00 87.88 290 TYR A CA 1
ATOM 2239 C C . TYR A 1 290 ? -1.575 9.998 -8.212 1.00 87.88 290 TYR A C 1
ATOM 2241 O O . TYR A 1 290 ? -0.471 10.342 -7.778 1.00 87.88 290 TYR A O 1
ATOM 2249 N N . LEU A 1 291 ? -2.291 10.798 -9.013 1.00 90.62 291 LEU A N 1
ATOM 2250 C CA . LEU A 1 291 ? -1.827 12.128 -9.420 1.00 90.62 291 LEU A CA 1
ATOM 2251 C C . LEU A 1 291 ? -1.724 13.079 -8.222 1.00 90.62 291 LEU A C 1
ATOM 2253 O O . LEU A 1 291 ? -0.801 13.894 -8.159 1.00 90.62 291 LEU A O 1
ATOM 2257 N N . ASN A 1 292 ? -2.627 12.957 -7.248 1.00 91.38 292 ASN A N 1
ATOM 2258 C CA . ASN A 1 292 ? -2.590 13.745 -6.024 1.00 91.38 292 ASN A CA 1
ATOM 2259 C C . ASN A 1 292 ? -1.370 13.419 -5.153 1.00 91.38 292 ASN A C 1
ATOM 2261 O O . ASN A 1 292 ? -0.676 14.340 -4.719 1.00 91.38 292 ASN A O 1
ATOM 2265 N N . ASP A 1 293 ? -1.046 12.140 -4.966 1.00 83.81 293 ASP A N 1
ATOM 2266 C CA . ASP A 1 293 ? 0.148 11.715 -4.227 1.00 83.81 293 ASP A CA 1
ATOM 2267 C C . ASP A 1 293 ? 1.436 12.223 -4.884 1.00 83.81 293 ASP A C 1
ATOM 2269 O O . ASP A 1 293 ? 2.339 12.726 -4.209 1.00 83.81 293 ASP A O 1
ATOM 2273 N N . LYS A 1 294 ? 1.515 12.162 -6.218 1.00 83.31 294 LYS A N 1
ATOM 2274 C CA . LYS A 1 294 ? 2.666 12.679 -6.971 1.00 83.31 294 LYS A CA 1
ATOM 2275 C C . LYS A 1 294 ? 2.766 14.202 -6.912 1.00 83.31 294 LYS A C 1
ATOM 2277 O O . LYS A 1 294 ? 3.866 14.717 -6.729 1.00 83.31 294 LYS A O 1
ATOM 2282 N N . CYS A 1 295 ? 1.640 14.908 -6.997 1.00 86.88 295 CYS A N 1
ATOM 2283 C CA . CYS A 1 295 ? 1.594 16.362 -6.850 1.00 86.88 295 CYS A CA 1
ATOM 2284 C C . CYS A 1 295 ? 2.020 16.810 -5.434 1.00 86.88 295 CYS A C 1
ATOM 2286 O O . CYS A 1 295 ? 2.734 17.799 -5.292 1.00 86.88 295 CYS A O 1
ATOM 2288 N N . ARG A 1 296 ? 1.657 16.064 -4.376 1.00 81.81 296 ARG A N 1
ATOM 2289 C CA . ARG A 1 296 ? 2.079 16.358 -2.987 1.00 81.81 296 ARG A CA 1
ATOM 2290 C C . ARG A 1 296 ? 3.537 15.984 -2.696 1.00 81.81 296 ARG A C 1
ATOM 2292 O O . ARG A 1 296 ? 4.124 16.530 -1.764 1.00 81.81 296 ARG A O 1
ATOM 2299 N N . GLY A 1 297 ? 4.104 15.040 -3.446 1.00 67.94 297 GLY A N 1
ATOM 2300 C CA . GLY A 1 297 ? 5.345 14.344 -3.101 1.00 67.94 297 GLY A CA 1
ATOM 2301 C C . GLY A 1 297 ? 6.664 14.909 -3.642 1.00 67.94 297 GLY A C 1
ATOM 2302 O O . GLY A 1 297 ? 7.692 14.289 -3.377 1.00 67.94 297 GLY A O 1
ATOM 2303 N N . GLY A 1 298 ? 6.707 16.023 -4.386 1.00 53.34 298 GLY A N 1
ATOM 2304 C CA . GLY A 1 298 ? 7.956 16.432 -5.050 1.00 53.34 298 GLY A CA 1
ATOM 2305 C C . GLY A 1 298 ? 8.204 17.932 -5.166 1.00 53.34 298 GLY A C 1
ATOM 2306 O O . GLY A 1 298 ? 7.398 18.659 -5.734 1.00 53.34 298 GLY A O 1
ATOM 2307 N N . ALA A 1 299 ? 9.377 18.378 -4.714 1.00 46.31 299 ALA A N 1
ATOM 2308 C CA . ALA A 1 299 ? 10.007 19.610 -5.182 1.00 46.31 299 ALA A CA 1
ATOM 2309 C C . ALA A 1 299 ? 10.870 19.277 -6.415 1.00 46.31 299 ALA A C 1
ATOM 2311 O O . ALA A 1 299 ? 11.845 18.536 -6.297 1.00 46.31 299 ALA A O 1
ATOM 2312 N N . GLY A 1 300 ? 10.492 19.787 -7.591 1.00 56.88 300 GLY A N 1
ATOM 2313 C CA . GLY A 1 300 ? 11.209 19.604 -8.859 1.00 56.88 300 GLY A CA 1
ATOM 2314 C C . GLY A 1 300 ? 10.372 20.033 -10.072 1.00 56.88 300 GLY A C 1
ATOM 2315 O O . GLY A 1 300 ? 9.159 20.198 -9.968 1.00 56.88 300 GLY A O 1
ATOM 2316 N N . ASP A 1 301 ? 11.014 20.189 -11.232 1.00 55.66 301 ASP A N 1
ATOM 2317 C CA . ASP A 1 301 ? 10.420 20.796 -12.440 1.00 55.66 301 ASP A CA 1
ATOM 2318 C C . ASP A 1 301 ? 9.252 19.996 -13.062 1.00 55.66 301 ASP A C 1
ATOM 2320 O O . ASP A 1 301 ? 8.505 20.522 -13.882 1.00 55.66 301 ASP A O 1
ATOM 2324 N N . GLN A 1 302 ? 9.050 18.729 -12.676 1.00 58.03 302 GLN A N 1
ATOM 2325 C CA . GLN A 1 302 ? 7.935 17.902 -13.171 1.00 58.03 302 GLN A CA 1
ATOM 2326 C C . GLN A 1 302 ? 6.670 17.959 -12.301 1.00 58.03 302 GLN A C 1
ATOM 2328 O O . GLN A 1 302 ? 5.627 17.445 -12.709 1.00 58.03 302 GLN A O 1
ATOM 2333 N N . THR A 1 303 ? 6.729 18.592 -11.127 1.00 74.25 303 THR A N 1
ATOM 2334 C CA . THR A 1 303 ? 5.593 18.654 -10.195 1.00 74.25 303 THR A CA 1
ATOM 2335 C C . THR A 1 303 ? 4.425 19.446 -10.779 1.00 74.25 303 THR A C 1
ATOM 2337 O O . THR A 1 303 ? 3.277 19.027 -10.651 1.00 74.25 303 THR A O 1
ATOM 2340 N N . GLU A 1 304 ? 4.702 20.543 -11.490 1.00 84.88 304 GLU A N 1
ATOM 2341 C CA . GLU A 1 304 ? 3.665 21.419 -12.047 1.00 84.88 304 GLU A CA 1
ATOM 2342 C C . GLU A 1 304 ? 2.792 20.693 -13.080 1.00 84.88 304 GLU A C 1
ATOM 2344 O O . GLU A 1 304 ? 1.571 20.678 -12.948 1.00 84.88 304 GLU A O 1
ATOM 2349 N N . SER A 1 305 ? 3.406 19.982 -14.033 1.00 86.88 305 SER A N 1
ATOM 2350 C CA . SER A 1 305 ? 2.679 19.205 -15.049 1.00 86.88 305 SER A CA 1
ATOM 2351 C C . SER A 1 305 ? 1.771 18.133 -14.433 1.00 86.88 305 SER A C 1
ATOM 2353 O O . SER A 1 305 ? 0.667 17.898 -14.922 1.00 86.88 305 SER A O 1
ATOM 2355 N N . VAL A 1 306 ? 2.222 17.456 -13.374 1.00 89.31 306 VAL A N 1
ATOM 2356 C CA . VAL A 1 306 ? 1.428 16.411 -12.708 1.00 89.31 306 VAL A CA 1
ATOM 2357 C C . VAL A 1 306 ? 0.266 17.018 -11.921 1.00 89.31 306 VAL A C 1
ATOM 2359 O O . VAL A 1 306 ? -0.842 16.485 -11.963 1.00 89.31 306 VAL A O 1
ATOM 2362 N N . CYS A 1 307 ? 0.483 18.156 -11.259 1.00 92.12 307 CYS A N 1
ATOM 2363 C CA . CYS A 1 307 ? -0.589 18.891 -10.594 1.00 92.12 307 CYS A CA 1
ATOM 2364 C C . CYS A 1 307 ? -1.632 19.410 -11.599 1.00 92.12 307 CYS A C 1
ATOM 2366 O O . CYS A 1 307 ? -2.823 19.264 -11.349 1.00 92.12 307 CYS A O 1
ATOM 2368 N N . THR A 1 308 ? -1.220 19.914 -12.770 1.00 93.00 308 THR A N 1
ATOM 2369 C CA . THR A 1 308 ? -2.163 20.303 -13.834 1.00 93.00 308 THR A CA 1
ATOM 2370 C C . THR A 1 308 ? -3.002 19.117 -14.307 1.00 93.00 308 THR A C 1
ATOM 2372 O O . THR A 1 308 ? -4.220 19.228 -14.402 1.00 93.00 308 THR A O 1
ATOM 2375 N N . GLN A 1 309 ? -2.382 17.952 -14.533 1.00 93.69 309 GLN A N 1
ATOM 2376 C CA . GLN A 1 309 ? -3.115 16.738 -14.916 1.00 93.69 309 GLN A CA 1
ATOM 2377 C C . GLN A 1 309 ? -4.121 16.301 -13.845 1.00 93.69 309 GLN A C 1
ATOM 2379 O O . GLN A 1 309 ? -5.218 15.854 -14.181 1.00 93.69 309 GLN A O 1
ATOM 2384 N N . ARG A 1 310 ? -3.763 16.433 -12.562 1.00 95.06 310 ARG A N 1
ATOM 2385 C CA . ARG A 1 310 ? -4.678 16.171 -11.445 1.00 95.06 310 ARG A CA 1
ATOM 2386 C C . ARG A 1 310 ? -5.883 17.104 -11.504 1.00 95.06 310 ARG A C 1
ATOM 2388 O O . ARG A 1 310 ? -7.014 16.637 -11.421 1.00 95.06 310 ARG A O 1
ATOM 2395 N N . ASP A 1 311 ? -5.643 18.400 -11.660 1.00 94.88 311 ASP A N 1
ATOM 2396 C CA . ASP A 1 311 ? -6.700 19.411 -11.638 1.00 94.88 311 ASP A CA 1
ATOM 2397 C C . ASP A 1 311 ? -7.652 19.245 -12.840 1.00 94.88 311 ASP A C 1
ATOM 2399 O O . ASP A 1 311 ? -8.874 19.297 -12.687 1.00 94.88 311 ASP A O 1
ATOM 2403 N N . ASP A 1 312 ? -7.119 18.926 -14.025 1.00 96.50 312 ASP A N 1
ATOM 2404 C CA . ASP A 1 312 ? -7.918 18.563 -15.203 1.00 96.50 312 ASP A CA 1
ATOM 2405 C C . ASP A 1 312 ? -8.780 17.315 -14.959 1.00 96.50 312 ASP A C 1
ATOM 2407 O O . ASP A 1 312 ? -9.945 17.257 -15.378 1.00 96.50 312 ASP A O 1
ATOM 2411 N N . LEU A 1 313 ? -8.234 16.315 -14.260 1.00 96.12 313 LEU A N 1
ATOM 2412 C CA . LEU A 1 313 ? -8.967 15.106 -13.904 1.00 96.12 313 LEU A CA 1
ATOM 2413 C C . LEU A 1 313 ? -10.074 15.395 -12.883 1.00 96.12 313 LEU A C 1
ATOM 2415 O O . LEU A 1 313 ? -11.186 14.902 -13.063 1.00 96.12 313 LEU A O 1
ATOM 2419 N N . TYR A 1 314 ? -9.824 16.242 -11.882 1.00 94.94 314 TYR A N 1
ATOM 2420 C CA . TYR A 1 314 ? -10.835 16.656 -10.901 1.00 94.94 314 TYR A CA 1
ATOM 2421 C C . TYR A 1 314 ? -12.003 17.381 -11.587 1.00 94.94 314 TYR A C 1
ATOM 2423 O O . TYR A 1 314 ? -13.164 17.047 -11.354 1.00 94.94 314 TYR A O 1
ATOM 2431 N N . ASN A 1 315 ? -11.714 18.278 -12.536 1.00 93.69 315 ASN A N 1
ATOM 2432 C CA . ASN A 1 315 ? -12.739 18.942 -13.351 1.00 93.69 315 ASN A CA 1
ATOM 2433 C C . ASN A 1 315 ? -13.571 17.953 -14.186 1.00 93.69 315 ASN A C 1
ATOM 2435 O O . ASN A 1 315 ? -14.751 18.182 -14.468 1.00 93.69 315 ASN A O 1
ATOM 2439 N N . LYS A 1 316 ? -12.962 16.852 -14.640 1.00 95.06 316 LYS A N 1
ATOM 2440 C CA . LYS A 1 316 ? -13.673 15.777 -15.343 1.00 95.06 316 LYS A CA 1
ATOM 2441 C C . LYS A 1 316 ? -14.532 14.953 -14.381 1.00 95.06 316 LYS A C 1
ATOM 2443 O O . LYS A 1 316 ? -15.652 14.606 -14.746 1.00 95.06 316 LYS A O 1
ATOM 2448 N N . MET A 1 317 ? -14.031 14.660 -13.184 1.00 95.69 317 MET A N 1
ATOM 2449 C CA . MET A 1 317 ? -14.743 13.922 -12.136 1.00 95.69 317 MET A CA 1
ATOM 2450 C C . MET A 1 317 ? -15.997 14.656 -11.665 1.00 95.69 317 MET A C 1
ATOM 2452 O O . MET A 1 317 ? -17.054 14.036 -11.579 1.00 95.69 317 MET A O 1
ATOM 2456 N N . GLU A 1 318 ? -15.932 15.977 -11.486 1.00 93.19 318 GLU A N 1
ATOM 2457 C CA . GLU A 1 318 ? -17.104 16.777 -11.105 1.00 93.19 318 GLU A CA 1
ATOM 2458 C C . GLU A 1 318 ? -18.222 16.669 -12.160 1.00 93.19 318 GLU A C 1
ATOM 2460 O O . GLU A 1 318 ? -19.389 16.470 -11.826 1.00 93.19 318 GLU A O 1
ATOM 2465 N N . LYS A 1 319 ? -17.872 16.671 -13.457 1.00 94.50 319 LYS A N 1
ATOM 2466 C CA . LYS A 1 319 ? -18.831 16.440 -14.562 1.00 94.50 319 LYS A CA 1
ATOM 2467 C C . LYS A 1 319 ? -19.434 15.031 -14.561 1.00 94.50 319 LYS A C 1
ATOM 2469 O O . LYS A 1 319 ? -20.492 14.831 -15.153 1.00 94.50 319 LYS A O 1
ATOM 2474 N N . LEU A 1 320 ? -18.767 14.067 -13.926 1.00 93.69 320 LEU A N 1
ATOM 2475 C CA . LEU A 1 320 ? -19.249 12.701 -13.693 1.00 93.69 320 LEU A CA 1
ATOM 2476 C C . LEU A 1 320 ? -19.976 12.559 -12.346 1.00 93.69 320 LEU A C 1
ATOM 2478 O O . LEU A 1 320 ? -20.264 11.444 -11.910 1.00 93.69 320 LEU A O 1
ATOM 2482 N N . ASN A 1 321 ? -20.290 13.679 -11.689 1.00 94.38 321 ASN A N 1
ATOM 2483 C CA . ASN A 1 321 ? -20.921 13.714 -10.377 1.00 94.38 321 ASN A CA 1
ATOM 2484 C C . ASN A 1 321 ? -20.078 13.019 -9.289 1.00 94.38 321 ASN A C 1
ATOM 2486 O O . ASN A 1 321 ? -20.635 12.378 -8.400 1.00 94.38 321 ASN A O 1
ATOM 2490 N N . ILE A 1 322 ? -18.747 13.108 -9.371 1.00 95.56 322 ILE A N 1
ATOM 2491 C CA . ILE A 1 322 ? -17.800 12.603 -8.368 1.00 95.56 322 ILE A CA 1
ATOM 2492 C C . ILE A 1 322 ? -17.081 13.801 -7.746 1.00 95.56 322 ILE A C 1
ATOM 2494 O O . ILE A 1 322 ? -16.445 14.582 -8.453 1.00 95.56 322 ILE A O 1
ATOM 2498 N N . CYS A 1 323 ? -17.166 13.932 -6.427 1.00 94.19 323 CYS A N 1
ATOM 2499 C CA . CYS A 1 323 ? -16.621 15.054 -5.677 1.00 94.19 323 CYS A CA 1
ATOM 2500 C C . CYS A 1 323 ? -15.741 14.576 -4.519 1.00 94.19 323 CY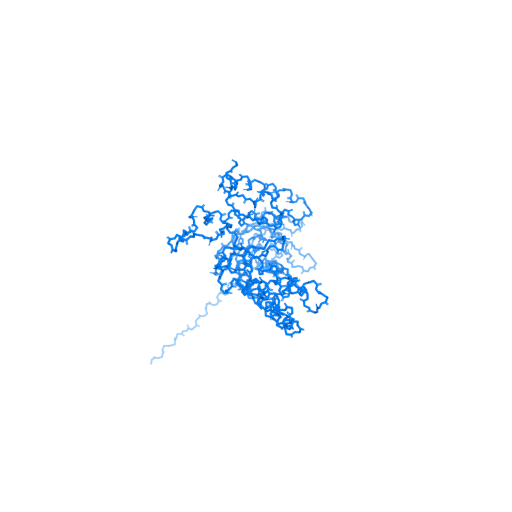S A C 1
ATOM 2502 O O . CYS A 1 323 ? -15.962 13.509 -3.946 1.00 94.19 323 CYS A O 1
ATOM 2504 N N . TRP A 1 324 ? -14.755 15.399 -4.165 1.00 93.31 324 TRP A N 1
ATOM 2505 C CA . TRP A 1 324 ? -13.943 15.236 -2.962 1.00 93.31 324 TRP A CA 1
ATOM 2506 C C . TRP A 1 324 ? -14.595 16.016 -1.818 1.00 93.31 324 TRP A C 1
ATOM 2508 O O . TRP A 1 324 ? -14.586 17.248 -1.832 1.00 93.31 324 TRP A O 1
ATOM 2518 N N . GLY A 1 325 ? -15.211 15.327 -0.859 1.00 83.50 325 GLY A N 1
ATOM 2519 C CA . GLY A 1 325 ? -16.055 15.989 0.135 1.00 83.50 325 GLY A CA 1
ATOM 2520 C C . GLY A 1 325 ? -16.287 15.185 1.413 1.00 83.50 325 GLY A C 1
ATOM 2521 O O . GLY A 1 325 ? -15.664 14.134 1.585 1.00 83.50 325 GLY A O 1
ATOM 2522 N N . PRO A 1 326 ? -17.156 15.686 2.316 1.00 86.38 326 PRO A N 1
ATOM 2523 C CA . PRO A 1 326 ? -17.924 16.946 2.226 1.00 86.38 326 PRO A CA 1
ATOM 2524 C C . PRO A 1 326 ? -17.057 18.225 2.219 1.00 86.38 326 PRO A C 1
ATOM 2526 O O . PRO A 1 326 ? -15.936 18.219 2.726 1.00 86.38 326 PRO A O 1
ATOM 2529 N N . GLU A 1 327 ? -17.544 19.330 1.637 1.00 84.00 327 GLU A N 1
ATOM 2530 C CA . GLU A 1 327 ? -16.771 20.585 1.483 1.00 84.00 327 GLU A CA 1
ATOM 2531 C C . GLU A 1 327 ? -16.413 21.238 2.831 1.00 84.00 327 GLU A C 1
ATOM 2533 O O . GLU A 1 327 ? -15.319 21.782 2.988 1.00 84.00 327 GLU A O 1
ATOM 2538 N N . ASP A 1 328 ? -17.307 21.112 3.812 1.00 84.88 328 ASP A N 1
ATOM 2539 C CA . ASP A 1 328 ? -17.187 21.603 5.187 1.00 84.88 328 ASP A CA 1
ATOM 2540 C C . ASP A 1 328 ? -16.379 20.675 6.114 1.00 84.88 328 ASP A C 1
ATOM 2542 O O . ASP A 1 328 ? -16.094 21.033 7.260 1.00 84.88 328 ASP A O 1
ATOM 2546 N N . SER A 1 329 ? -15.966 19.501 5.629 1.00 79.00 329 SER A N 1
ATOM 2547 C CA . SER A 1 329 ? -15.140 18.562 6.389 1.00 79.00 329 SER A CA 1
ATOM 2548 C C . SER A 1 329 ? -13.659 18.938 6.346 1.00 79.00 329 SER A C 1
ATOM 2550 O O . SER A 1 329 ? -13.153 19.494 5.368 1.00 79.00 329 SER A O 1
ATOM 2552 N N . ALA A 1 330 ? -12.920 18.603 7.407 1.00 73.19 330 ALA A N 1
ATOM 2553 C CA . ALA A 1 330 ? -11.471 18.774 7.403 1.00 73.19 330 ALA A CA 1
ATOM 2554 C C . ALA A 1 330 ? -10.829 17.890 6.317 1.00 73.19 330 ALA A C 1
ATOM 2556 O O . ALA A 1 330 ? -11.291 16.779 6.077 1.00 73.19 330 ALA A O 1
ATOM 2557 N N . GLU A 1 331 ? -9.731 18.337 5.695 1.00 78.31 331 GLU A N 1
ATOM 2558 C CA . GLU A 1 331 ? -9.102 17.633 4.555 1.00 78.31 331 GLU A CA 1
ATOM 2559 C C . GLU A 1 331 ? -8.798 16.147 4.808 1.00 78.31 331 GLU A C 1
ATOM 2561 O O . GLU A 1 331 ? -8.895 15.335 3.898 1.00 78.31 331 GLU A O 1
ATOM 2566 N N . TYR A 1 332 ? -8.463 15.766 6.044 1.00 72.75 332 TYR A N 1
ATOM 2567 C CA . TYR A 1 332 ? -8.177 14.370 6.401 1.00 72.75 332 TYR A CA 1
ATOM 2568 C C . TYR A 1 332 ? -9.431 13.487 6.553 1.00 72.75 332 TYR A C 1
ATOM 2570 O O . TYR A 1 332 ? -9.300 12.274 6.691 1.00 72.75 332 TYR A O 1
ATOM 2578 N N . GLN A 1 333 ? -10.624 14.085 6.583 1.00 69.00 333 GLN A N 1
ATOM 2579 C CA . GLN A 1 333 ? -11.924 13.409 6.679 1.00 69.00 333 GLN A CA 1
ATOM 2580 C C . GLN A 1 333 ? -12.630 13.324 5.320 1.00 69.00 333 GLN A C 1
ATOM 2582 O O . GLN A 1 333 ? -13.613 12.593 5.178 1.00 69.00 333 GLN A O 1
ATOM 2587 N N . LYS A 1 334 ? -12.143 14.075 4.327 1.00 86.69 334 LYS A N 1
ATOM 2588 C CA . LYS A 1 334 ? -12.693 14.053 2.977 1.00 86.69 334 LYS A CA 1
ATOM 2589 C C . LYS A 1 334 ? -12.407 12.716 2.302 1.00 86.69 334 LYS A C 1
ATOM 2591 O O . LYS A 1 334 ? -11.375 12.089 2.534 1.00 86.69 334 LYS A O 1
ATOM 2596 N N . HIS A 1 335 ? -13.344 12.291 1.473 1.00 91.88 335 HIS A N 1
ATOM 2597 C CA . HIS A 1 335 ? -13.243 11.097 0.648 1.00 91.88 335 HIS A CA 1
ATOM 2598 C C . HIS A 1 335 ? -14.006 11.313 -0.664 1.00 91.88 335 HIS A C 1
ATOM 2600 O O . HIS A 1 335 ? -14.770 12.273 -0.812 1.00 91.88 335 HIS A O 1
ATOM 2606 N N . TRP A 1 336 ? -13.784 10.434 -1.641 1.00 94.12 336 TRP A N 1
ATOM 2607 C CA . TRP A 1 336 ? -14.548 10.455 -2.883 1.00 94.12 336 TRP A CA 1
ATOM 2608 C C . TRP A 1 336 ? -15.989 10.047 -2.606 1.00 94.12 336 TRP A C 1
ATOM 2610 O O . TRP A 1 336 ? -16.254 8.969 -2.078 1.00 94.12 336 TRP A O 1
ATOM 2620 N N . MET A 1 337 ? -16.919 10.905 -2.997 1.00 93.31 337 MET A N 1
ATOM 2621 C CA . MET A 1 337 ? -18.354 10.685 -2.868 1.00 93.31 337 MET A CA 1
ATOM 2622 C C . MET A 1 337 ? -19.076 11.206 -4.114 1.00 93.31 337 MET A C 1
ATOM 2624 O O . MET A 1 337 ? -18.486 11.906 -4.943 1.00 93.31 337 MET A O 1
ATOM 2628 N N . ARG A 1 338 ? -20.359 10.875 -4.277 1.00 93.00 338 ARG A N 1
ATOM 2629 C CA . ARG A 1 338 ? -21.181 11.556 -5.284 1.00 93.00 338 ARG A CA 1
ATOM 2630 C C . ARG A 1 338 ? -21.381 13.013 -4.877 1.00 93.00 338 ARG A C 1
ATOM 2632 O O . ARG A 1 338 ? -21.536 13.310 -3.695 1.00 93.00 338 ARG A O 1
ATOM 2639 N N . CYS A 1 339 ? -21.350 13.924 -5.845 1.00 90.00 339 CYS A N 1
ATOM 2640 C CA . CYS A 1 339 ? -21.558 15.337 -5.545 1.00 90.00 339 CYS A CA 1
ATOM 2641 C C . CYS A 1 339 ? -22.971 15.556 -4.987 1.00 90.00 339 CYS A C 1
ATOM 2643 O O . CYS A 1 339 ? -23.949 15.034 -5.529 1.00 90.00 339 CYS A O 1
ATOM 2645 N N . HIS A 1 340 ? -23.082 16.354 -3.925 1.00 77.69 340 HIS A N 1
ATOM 2646 C CA . HIS A 1 340 ? -24.379 16.832 -3.467 1.00 77.69 340 HIS A CA 1
ATOM 2647 C C . HIS A 1 340 ? -24.920 17.883 -4.449 1.00 77.69 340 HIS A C 1
ATOM 2649 O O . HIS A 1 340 ? -24.146 18.715 -4.937 1.00 77.69 340 HIS A O 1
ATOM 2655 N N . PRO A 1 341 ? -26.231 17.879 -4.750 1.00 67.12 341 PRO A N 1
ATOM 2656 C CA . PRO A 1 341 ? -26.842 18.985 -5.472 1.00 67.12 341 PRO A CA 1
ATOM 2657 C C . PRO A 1 341 ? -26.643 20.276 -4.664 1.00 67.12 341 PRO A C 1
ATOM 2659 O O . PRO A 1 341 ? -26.938 20.303 -3.469 1.00 67.12 341 PRO A O 1
ATOM 2662 N N . LYS A 1 342 ? -26.086 21.300 -5.319 1.00 54.97 342 LYS A N 1
ATOM 2663 C CA . LYS A 1 342 ? -25.833 22.626 -4.733 1.00 54.97 342 LYS A CA 1
ATOM 2664 C C . LYS A 1 342 ? -27.118 23.369 -4.392 1.00 54.97 342 LYS A C 1
ATOM 2666 O O . LYS A 1 342 ? -28.099 23.226 -5.161 1.00 54.97 342 LYS A O 1
#